Protein AF-A0A953AWK4-F1 (afdb_monomer)

Foldseek 3Di:
DFKFFQWKAWPDKWAKAFPVVLVCCCVDPLNVVQVWDWDADPQKIWIDGPPFPWIWIWHDDPRMTITDDTTGHRGGVCCCVLPPVLCRCQVGQMWTWMWTAMPDQVQAPPGRTDIWTGGGNDTPDPNSPDDPDPVVNVVVVVVDDDDDDDDDDDDDDDDDDPQDPVNVVVVVVVVVVVVVVVVVVVVVVD

Mean predicted aligned error: 14.69 Å

Sequence (190 aa):
MSVRIDSAEIISFRLKVPRLELDRLPLGALGEELGLSVQEEEGELTVSAQDGDSFLRFRPIGAEAVLTEIFISRDLNGDFLLRVLGPLMVRFAGDLVARVIWNVPERNVSGDHAEVKITRGMSDYPGLGHVPVTEAEARAEAGGSPPLRNELRAGGEDLGEVESPEEREVQELLAKARAEFDRYLRLRKK

Solvent-accessible surface area (backbone atoms only — not comparable to full-atom values): 10825 Å² total; per-residue (Å²): 132,85,61,26,26,54,37,48,52,77,75,49,74,45,43,56,45,53,41,69,60,59,75,43,45,41,77,37,75,65,10,60,73,48,42,35,43,76,46,81,54,99,75,30,39,38,40,32,39,68,87,36,77,26,37,39,34,24,40,65,58,88,71,29,25,36,58,75,47,79,44,48,27,55,25,57,74,31,46,56,54,43,68,48,54,33,49,52,28,36,76,49,44,9,35,36,35,32,40,34,26,42,76,44,64,89,65,14,79,68,67,78,21,24,76,43,52,31,55,64,24,45,40,86,42,89,73,44,57,86,78,76,79,49,73,73,58,57,60,64,60,74,77,64,79,84,82,84,78,82,84,80,88,83,85,90,84,91,74,85,82,75,79,49,75,66,56,52,53,51,50,52,52,51,53,52,52,50,54,51,49,55,49,49,56,58,60,73,74,108

Structure (mmCIF, N/CA/C/O backbone):
data_AF-A0A953AWK4-F1
#
_entry.id   AF-A0A953AWK4-F1
#
loop_
_atom_site.group_PDB
_atom_site.id
_atom_site.type_symbol
_atom_site.label_atom_id
_atom_site.label_alt_id
_atom_site.label_comp_id
_atom_site.label_asym_id
_atom_site.label_entity_id
_atom_site.label_seq_id
_atom_site.pdbx_PDB_ins_code
_atom_site.Cartn_x
_atom_site.Cartn_y
_atom_site.Cartn_z
_atom_site.occupancy
_atom_site.B_iso_or_equiv
_atom_site.auth_seq_id
_atom_site.auth_comp_id
_atom_site.auth_asym_id
_atom_site.auth_atom_id
_atom_site.pdbx_PDB_model_num
ATOM 1 N N . MET A 1 1 ? 22.054 7.411 -12.526 1.00 73.50 1 MET A N 1
ATOM 2 C CA . MET A 1 1 ? 20.605 7.581 -12.288 1.00 73.50 1 MET A CA 1
ATOM 3 C C . MET A 1 1 ? 20.224 6.667 -11.139 1.00 73.50 1 MET A C 1
ATOM 5 O O . MET A 1 1 ? 20.719 5.547 -11.123 1.00 73.50 1 MET A O 1
ATOM 9 N N . SER A 1 2 ? 19.437 7.136 -10.170 1.00 88.25 2 SER A N 1
ATOM 10 C CA . SER A 1 2 ? 18.882 6.268 -9.125 1.00 88.25 2 SER A CA 1
ATOM 11 C C . SER A 1 2 ? 17.785 5.377 -9.710 1.00 88.25 2 SER A C 1
ATOM 13 O O . SER A 1 2 ? 17.068 5.798 -10.622 1.00 88.25 2 SER A O 1
ATOM 15 N N . VAL A 1 3 ? 17.679 4.145 -9.213 1.00 93.31 3 VAL A N 1
ATOM 16 C CA . VAL A 1 3 ? 16.607 3.215 -9.587 1.00 93.31 3 VAL A CA 1
ATOM 17 C C . VAL A 1 3 ? 15.331 3.645 -8.873 1.00 93.31 3 VAL A C 1
ATOM 19 O O . VAL A 1 3 ? 15.362 3.9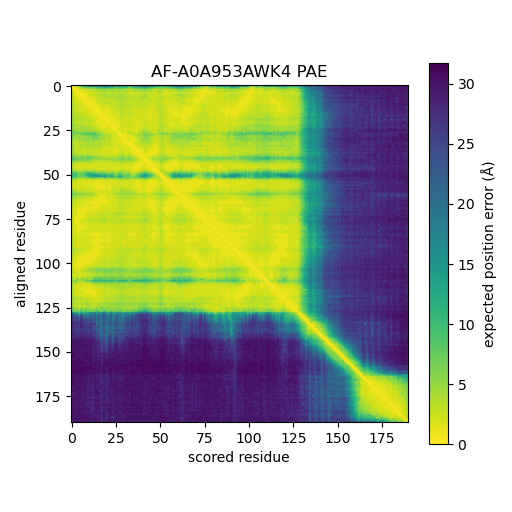32 -7.678 1.00 93.31 3 VAL A O 1
ATOM 22 N N . ARG A 1 4 ? 14.212 3.704 -9.590 1.00 94.69 4 ARG A N 1
ATOM 23 C CA . ARG A 1 4 ? 12.906 4.035 -9.018 1.00 94.69 4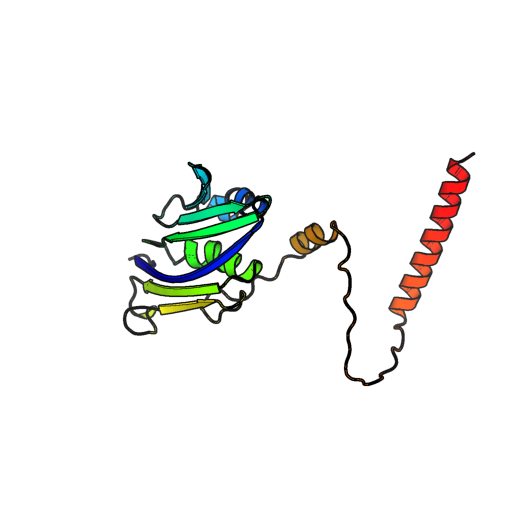 ARG A CA 1
ATOM 24 C C . ARG A 1 4 ? 11.770 3.476 -9.862 1.00 94.69 4 ARG A C 1
ATOM 26 O O . ARG A 1 4 ? 11.938 3.204 -11.052 1.00 94.69 4 ARG A O 1
ATOM 33 N N . ILE A 1 5 ? 10.608 3.380 -9.243 1.00 95.50 5 ILE A N 1
ATOM 34 C CA . ILE A 1 5 ? 9.338 3.245 -9.944 1.00 95.50 5 ILE A CA 1
ATOM 35 C C . ILE A 1 5 ? 8.942 4.649 -10.405 1.00 95.50 5 ILE A C 1
ATOM 37 O O . ILE A 1 5 ? 8.798 5.555 -9.585 1.00 95.50 5 ILE A O 1
ATOM 41 N N . ASP A 1 6 ? 8.794 4.855 -11.712 1.00 95.38 6 ASP A N 1
ATOM 42 C CA . ASP A 1 6 ? 8.289 6.126 -12.233 1.00 95.38 6 ASP A CA 1
ATOM 43 C C . ASP A 1 6 ? 6.790 6.256 -11.944 1.00 95.38 6 ASP A C 1
ATOM 45 O O . ASP A 1 6 ? 6.351 7.305 -11.480 1.00 95.38 6 ASP A O 1
ATOM 49 N N . SER A 1 7 ? 6.021 5.181 -12.149 1.00 96.38 7 SER A N 1
ATOM 50 C CA . SER A 1 7 ? 4.597 5.119 -11.798 1.00 96.38 7 SER A CA 1
ATOM 51 C C . SER A 1 7 ? 4.106 3.679 -11.636 1.00 96.38 7 SER A C 1
ATOM 53 O O . SER A 1 7 ? 4.718 2.747 -12.167 1.00 96.38 7 SER A O 1
ATOM 55 N N . ALA A 1 8 ? 2.992 3.497 -10.926 1.00 97.00 8 ALA A N 1
ATOM 56 C CA . ALA A 1 8 ? 2.241 2.246 -10.924 1.00 97.00 8 ALA A CA 1
ATOM 57 C C . ALA A 1 8 ? 0.799 2.460 -11.409 1.00 97.00 8 ALA A C 1
ATOM 59 O O . ALA A 1 8 ? 0.070 3.295 -10.875 1.00 97.00 8 ALA A O 1
ATOM 60 N N . GLU A 1 9 ? 0.374 1.668 -12.391 1.00 97.69 9 GLU A N 1
ATOM 61 C CA . GLU A 1 9 ? -1.023 1.552 -12.807 1.00 97.69 9 GLU A CA 1
ATOM 62 C C . GLU A 1 9 ? -1.713 0.507 -11.920 1.00 97.69 9 GLU A C 1
ATOM 64 O O . GLU A 1 9 ? -1.392 -0.684 -11.966 1.00 97.69 9 GLU A O 1
ATOM 69 N N . ILE A 1 10 ? -2.664 0.949 -11.098 1.00 97.75 10 ILE A N 1
ATOM 70 C CA . ILE A 1 10 ? -3.390 0.082 -10.168 1.00 97.75 10 ILE A CA 1
ATOM 71 C C . ILE A 1 10 ? -4.620 -0.501 -10.870 1.00 97.75 10 ILE A C 1
ATOM 73 O O . ILE A 1 10 ? -5.554 0.224 -11.203 1.00 97.75 10 ILE A O 1
ATOM 77 N N . ILE A 1 11 ? -4.634 -1.820 -11.075 1.00 98.00 11 ILE A N 1
ATOM 78 C CA . ILE A 1 11 ? -5.719 -2.521 -11.781 1.00 98.00 11 ILE A CA 1
ATOM 79 C C . ILE A 1 11 ? -6.828 -2.921 -10.805 1.00 98.00 11 ILE A C 1
ATOM 81 O O . ILE A 1 11 ? -8.012 -2.739 -11.080 1.00 98.00 11 ILE A O 1
ATOM 85 N N . SER A 1 12 ? -6.456 -3.494 -9.660 1.00 98.00 12 SER A N 1
ATOM 86 C CA . SER A 1 12 ? -7.407 -3.874 -8.615 1.00 98.00 12 SER A CA 1
ATOM 87 C C . SER A 1 12 ? -6.709 -3.994 -7.273 1.00 98.00 12 SER A C 1
ATOM 89 O O . SER A 1 12 ? -5.558 -4.426 -7.220 1.00 98.00 12 SER A O 1
ATOM 91 N N . PHE A 1 13 ? -7.411 -3.672 -6.191 1.00 98.44 13 PHE A N 1
ATOM 92 C CA . PHE A 1 13 ? -6.891 -3.851 -4.844 1.00 98.44 13 PHE A CA 1
ATOM 93 C C . PHE A 1 13 ? -8.010 -4.063 -3.831 1.00 98.44 13 PHE A C 1
ATOM 95 O O . PHE A 1 13 ? -9.152 -3.640 -4.024 1.00 98.44 13 PHE A O 1
ATOM 102 N N . ARG A 1 14 ? -7.660 -4.715 -2.726 1.00 98.31 14 ARG A N 1
ATOM 103 C CA . ARG A 1 14 ? -8.504 -4.850 -1.546 1.00 98.31 14 ARG A CA 1
ATOM 104 C C . ARG A 1 14 ? -7.611 -4.993 -0.331 1.00 98.31 14 ARG A C 1
ATOM 106 O O . ARG A 1 14 ? -6.832 -5.935 -0.248 1.00 98.31 14 ARG A O 1
ATOM 113 N N . LEU A 1 15 ? -7.778 -4.105 0.636 1.00 98.44 15 LEU A N 1
ATOM 114 C CA . LEU A 1 15 ? -7.059 -4.191 1.894 1.00 98.44 15 LEU A CA 1
ATOM 115 C C . LEU A 1 15 ? -7.904 -3.596 3.014 1.00 98.44 15 LEU A C 1
ATOM 117 O O . LEU A 1 15 ? -8.515 -2.538 2.858 1.00 98.44 15 LEU A O 1
ATOM 121 N N . LYS A 1 16 ? -7.917 -4.291 4.146 1.00 98.06 16 LYS A N 1
ATOM 122 C CA . LYS A 1 16 ? -8.512 -3.834 5.393 1.00 98.06 16 LYS A CA 1
ATOM 123 C C . LYS A 1 16 ? -7.481 -4.028 6.489 1.00 98.06 16 LYS A C 1
ATOM 125 O O . LYS A 1 16 ? -6.927 -5.115 6.603 1.00 98.06 16 LYS A O 1
ATOM 130 N N . VAL A 1 17 ? -7.227 -2.983 7.262 1.00 97.12 17 VAL A N 1
ATOM 131 C CA . VAL A 1 17 ? -6.211 -2.991 8.317 1.00 97.12 17 VAL A CA 1
ATOM 132 C C . VAL A 1 17 ? -6.789 -2.439 9.616 1.00 97.12 17 VAL A C 1
ATOM 134 O O . VAL A 1 17 ? -7.678 -1.584 9.571 1.00 97.12 17 VAL A O 1
ATOM 137 N N . PRO A 1 18 ? -6.305 -2.874 10.787 1.00 97.44 18 PRO A N 1
ATOM 138 C CA . PRO A 1 18 ? -6.604 -2.190 12.037 1.00 97.44 18 PRO A CA 1
ATOM 139 C C . PRO A 1 18 ? -6.098 -0.744 11.983 1.00 97.44 18 PRO A C 1
ATOM 141 O O . PRO A 1 18 ? -4.955 -0.503 11.597 1.00 97.44 18 PRO A O 1
ATOM 144 N N . ARG A 1 19 ? -6.916 0.224 12.416 1.00 94.88 19 ARG A N 1
ATOM 145 C CA . ARG A 1 19 ? -6.521 1.645 12.438 1.00 94.88 19 ARG A CA 1
ATOM 146 C C . ARG A 1 19 ? -5.235 1.859 13.244 1.00 94.88 19 ARG A C 1
ATOM 148 O O . ARG A 1 19 ? -4.347 2.579 12.809 1.00 94.88 19 ARG A O 1
ATOM 155 N N . LEU A 1 20 ? -5.116 1.152 14.367 1.00 94.00 20 LEU A N 1
ATOM 156 C CA . LEU A 1 20 ? -3.951 1.211 15.247 1.00 94.00 20 LEU A CA 1
ATOM 157 C C . LEU A 1 20 ? -2.639 0.853 14.532 1.00 94.00 20 LEU A C 1
ATOM 159 O O . LEU A 1 20 ? -1.589 1.369 14.896 1.00 94.00 20 LEU A O 1
ATOM 163 N N . GLU A 1 21 ? -2.683 -0.026 13.530 1.00 93.50 21 GLU A N 1
ATOM 164 C CA . GLU A 1 21 ? -1.489 -0.407 12.772 1.00 93.50 21 GLU A CA 1
ATOM 165 C C . GLU A 1 21 ? -1.050 0.718 11.832 1.00 93.50 21 GLU A C 1
ATOM 167 O O . GLU A 1 21 ? 0.148 0.948 11.705 1.00 93.50 21 GLU A O 1
ATOM 172 N N . LEU A 1 22 ? -1.990 1.483 11.264 1.00 94.38 22 LEU A N 1
ATOM 173 C CA . LEU A 1 22 ? -1.671 2.685 10.486 1.00 94.38 22 LEU A CA 1
ATOM 174 C C . LEU A 1 22 ? -1.049 3.767 11.368 1.00 94.38 22 LEU A C 1
ATOM 176 O O . LEU A 1 22 ? 0.004 4.296 11.027 1.00 94.38 22 LEU A O 1
ATOM 180 N N . ASP A 1 23 ? -1.645 4.031 12.534 1.00 92.94 23 ASP A N 1
ATOM 181 C CA . ASP A 1 23 ? -1.162 5.045 13.482 1.00 92.94 23 ASP A CA 1
ATOM 182 C C . ASP A 1 23 ? 0.270 4.750 13.981 1.00 92.94 23 ASP A C 1
ATOM 184 O O . ASP A 1 23 ? 1.000 5.654 14.387 1.00 92.94 23 ASP A O 1
ATOM 188 N N . ARG A 1 24 ? 0.690 3.478 13.944 1.00 92.69 24 ARG A N 1
ATOM 189 C CA . ARG A 1 24 ? 2.030 3.028 14.344 1.00 92.69 24 ARG A CA 1
ATOM 190 C C . ARG A 1 24 ? 3.078 3.120 13.239 1.00 92.69 24 ARG A C 1
ATOM 192 O O . ARG A 1 24 ? 4.260 3.134 13.575 1.00 92.69 24 ARG A O 1
ATOM 199 N N . LEU A 1 25 ? 2.691 3.189 11.960 1.00 91.31 25 LEU A N 1
ATOM 200 C CA . LEU A 1 25 ? 3.644 3.187 10.840 1.00 91.31 25 LEU A CA 1
ATOM 201 C C . LEU A 1 25 ? 4.715 4.289 10.956 1.00 91.31 25 LEU A C 1
ATOM 203 O O . LEU A 1 25 ? 5.891 3.952 10.810 1.00 91.31 25 LEU A O 1
ATOM 207 N N . PRO A 1 26 ? 4.379 5.556 11.283 1.00 91.25 26 PRO A N 1
ATOM 208 C CA . PRO A 1 26 ? 5.376 6.620 11.445 1.00 91.25 26 PRO A CA 1
ATOM 209 C C . PRO A 1 26 ? 6.332 6.417 12.621 1.00 91.25 26 PRO A C 1
ATOM 211 O O . PRO A 1 26 ? 7.409 6.998 12.642 1.00 91.25 26 PRO A O 1
ATOM 214 N N . LEU A 1 27 ? 5.925 5.634 13.625 1.00 89.44 27 LEU A N 1
ATOM 215 C CA . LEU A 1 27 ? 6.631 5.508 14.903 1.00 89.44 27 LEU A CA 1
ATOM 216 C C . LEU A 1 27 ? 7.689 4.396 14.894 1.00 89.44 27 LEU A C 1
ATOM 218 O O . LEU A 1 27 ? 8.450 4.260 15.850 1.00 89.44 27 LEU A O 1
ATOM 222 N N . GLY A 1 28 ? 7.698 3.551 13.863 1.00 85.06 28 GLY A N 1
ATOM 223 C CA . GLY A 1 28 ? 8.691 2.494 13.704 1.00 85.06 28 GLY A CA 1
ATOM 224 C C . GLY A 1 28 ? 9.972 2.993 13.037 1.00 85.06 28 GLY A C 1
ATOM 225 O O . GLY A 1 28 ? 9.976 4.024 12.373 1.00 85.06 28 GLY A O 1
ATOM 226 N N . ALA A 1 29 ? 11.042 2.196 13.114 1.00 82.75 29 ALA A N 1
ATOM 227 C CA . ALA A 1 29 ? 12.311 2.493 12.437 1.00 82.75 29 ALA A CA 1
ATOM 228 C C . ALA A 1 29 ? 12.138 2.733 10.924 1.00 82.75 29 ALA A C 1
ATOM 230 O O . ALA A 1 29 ? 12.777 3.611 10.356 1.00 82.75 29 ALA A O 1
ATOM 231 N N . LEU A 1 30 ? 11.228 1.989 10.282 1.00 85.81 30 LEU A N 1
ATOM 232 C CA . LEU A 1 30 ? 10.866 2.205 8.880 1.00 85.81 30 LEU A CA 1
ATOM 233 C C . LEU A 1 30 ? 10.174 3.559 8.658 1.00 85.81 30 LEU A C 1
ATOM 235 O O . LEU A 1 30 ? 10.409 4.209 7.643 1.00 85.81 30 LEU A O 1
ATOM 239 N N . GLY A 1 31 ? 9.315 3.959 9.597 1.00 87.62 31 GLY A N 1
ATOM 240 C CA . GLY A 1 31 ? 8.626 5.243 9.572 1.00 87.62 31 GLY A CA 1
ATOM 241 C C . GLY A 1 31 ? 9.601 6.409 9.633 1.00 87.62 31 GLY A C 1
ATOM 242 O O . GLY A 1 31 ? 9.497 7.322 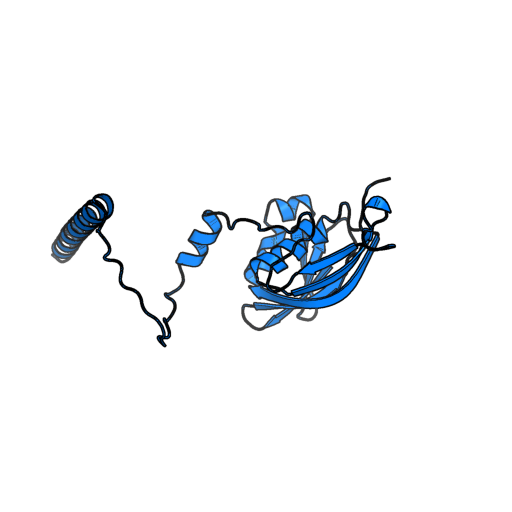8.822 1.00 87.62 31 GLY A O 1
ATOM 243 N N . GLU A 1 32 ? 10.592 6.332 10.521 1.00 88.88 32 GLU A N 1
ATOM 244 C CA . GLU A 1 32 ? 11.666 7.326 10.616 1.00 88.88 32 GLU A CA 1
ATOM 245 C C . GLU A 1 32 ? 12.551 7.343 9.362 1.00 88.88 32 GLU A C 1
ATOM 247 O O . GLU A 1 32 ? 12.876 8.413 8.856 1.00 88.88 32 GLU A O 1
ATOM 252 N N . GLU A 1 33 ? 12.917 6.169 8.837 1.00 89.12 33 GLU A N 1
ATOM 253 C CA . GLU A 1 33 ? 13.789 6.042 7.663 1.00 89.12 33 GLU A CA 1
ATOM 254 C C . GLU A 1 33 ? 13.156 6.613 6.388 1.00 89.12 33 GLU A C 1
ATOM 256 O O . GLU A 1 33 ? 13.833 7.293 5.621 1.00 89.12 33 GLU A O 1
ATOM 261 N N . LEU A 1 34 ? 11.868 6.341 6.155 1.00 89.12 34 LEU A N 1
ATOM 262 C CA . LEU A 1 34 ? 11.147 6.788 4.957 1.00 89.12 34 LEU A CA 1
ATOM 263 C C . LEU A 1 34 ? 10.407 8.122 5.154 1.00 89.12 34 LEU A C 1
ATOM 265 O O . LEU A 1 34 ? 9.718 8.585 4.240 1.00 89.12 34 LEU A O 1
ATOM 269 N N . GLY A 1 35 ? 10.494 8.717 6.348 1.00 91.88 35 GLY A N 1
ATOM 270 C CA . GLY A 1 35 ? 9.730 9.910 6.709 1.00 91.88 35 GLY A CA 1
ATOM 271 C C . GLY A 1 35 ? 8.222 9.700 6.539 1.00 91.88 35 GLY A C 1
ATOM 272 O O . GLY A 1 35 ? 7.545 10.529 5.932 1.00 91.88 35 GLY A O 1
ATOM 273 N N . LEU A 1 36 ? 7.694 8.560 6.998 1.00 94.50 36 LEU A N 1
ATOM 274 C CA . LEU A 1 36 ? 6.270 8.262 6.868 1.00 94.50 36 LEU A CA 1
ATOM 275 C C . LEU A 1 36 ? 5.448 9.208 7.737 1.00 94.50 36 LEU A C 1
ATOM 277 O O . LEU A 1 36 ? 5.740 9.417 8.913 1.00 94.50 36 LEU A O 1
ATOM 281 N N . SER A 1 37 ? 4.366 9.726 7.172 1.00 94.81 37 SER A N 1
ATOM 282 C CA . SER A 1 37 ? 3.3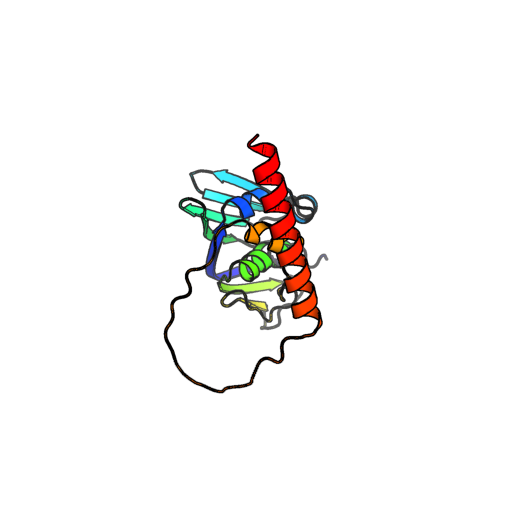83 10.519 7.897 1.00 94.81 37 SER A CA 1
ATOM 283 C C . SER A 1 37 ? 1.993 9.926 7.725 1.00 94.81 37 SER A C 1
ATOM 285 O O . SER A 1 37 ? 1.679 9.348 6.683 1.00 94.81 37 SER A O 1
ATOM 287 N N . VAL A 1 38 ? 1.173 10.057 8.767 1.00 95.81 38 VAL A N 1
ATOM 288 C CA . VAL A 1 38 ? -0.252 9.730 8.724 1.00 95.81 38 VAL A CA 1
ATOM 289 C C . VAL A 1 38 ? -1.027 10.996 9.031 1.00 95.81 38 VAL A C 1
ATOM 291 O O . VAL A 1 38 ? -0.810 11.624 10.067 1.00 95.81 38 VAL A O 1
ATOM 294 N N . GLN A 1 39 ? -1.905 11.378 8.113 1.00 95.38 39 GLN A N 1
ATOM 295 C CA . GLN A 1 39 ? -2.733 12.575 8.213 1.00 95.38 39 GLN A CA 1
ATOM 296 C C . GLN A 1 39 ? -4.204 12.172 8.138 1.00 95.38 39 GLN A C 1
ATOM 298 O O . GLN A 1 39 ? -4.562 11.295 7.356 1.00 95.38 39 GLN A O 1
ATOM 303 N N . GLU A 1 40 ? -5.051 12.793 8.958 1.00 95.19 40 GLU A N 1
ATOM 304 C CA . GLU A 1 40 ? -6.503 12.602 8.918 1.00 95.19 40 GLU A CA 1
ATOM 305 C C . GLU A 1 40 ? -7.148 13.863 8.343 1.00 95.19 40 GLU A C 1
ATOM 307 O O . GLU A 1 40 ? -7.119 14.922 8.972 1.00 95.19 40 GLU A O 1
ATOM 312 N N . GLU A 1 41 ? -7.728 13.752 7.151 1.00 93.94 41 GLU A N 1
ATOM 313 C CA . GLU A 1 41 ? -8.384 14.856 6.450 1.00 93.94 41 GLU A CA 1
ATOM 314 C C . GLU A 1 41 ? -9.733 14.393 5.905 1.00 93.94 41 GLU A C 1
ATOM 316 O O . GLU A 1 41 ? -9.848 13.319 5.320 1.00 93.94 41 GLU A O 1
ATOM 321 N N . GLU A 1 42 ? -10.779 15.192 6.130 1.00 93.00 42 GLU A N 1
ATOM 322 C CA . GLU A 1 42 ? -12.141 14.923 5.633 1.00 93.00 42 GLU A CA 1
ATOM 323 C C . GLU A 1 42 ? -12.697 13.526 5.998 1.00 93.00 42 GLU A C 1
ATOM 325 O O . GLU A 1 42 ? -13.579 12.990 5.328 1.00 93.00 42 GLU A O 1
ATOM 330 N N . GLY A 1 43 ? -12.213 12.938 7.098 1.00 92.19 43 GLY A N 1
ATOM 331 C CA . GLY A 1 43 ? -12.611 11.602 7.546 1.00 92.19 43 GLY A CA 1
ATOM 332 C C . GLY A 1 43 ? -11.924 10.455 6.799 1.00 92.19 43 GLY A C 1
ATOM 333 O O . GLY A 1 43 ? -12.377 9.317 6.905 1.00 92.19 43 GLY A O 1
ATOM 334 N N . GLU A 1 44 ? -10.847 10.724 6.063 1.00 96.56 44 GLU A N 1
ATOM 335 C CA . GLU A 1 44 ? -9.955 9.722 5.485 1.00 96.56 44 GLU A CA 1
ATOM 336 C C . GLU A 1 44 ? -8.552 9.829 6.098 1.00 96.56 44 GLU A C 1
ATOM 338 O O . GLU A 1 44 ? -8.108 10.902 6.502 1.00 96.56 44 GLU A O 1
ATOM 343 N N . LEU A 1 45 ? -7.861 8.693 6.190 1.00 97.12 45 LEU A N 1
ATOM 344 C CA . LEU A 1 45 ? -6.477 8.606 6.644 1.00 97.12 45 LEU A CA 1
ATOM 345 C C . LEU A 1 45 ? -5.563 8.476 5.432 1.00 97.12 45 LEU A C 1
ATOM 347 O O . LEU A 1 45 ? -5.725 7.546 4.643 1.00 97.12 45 LEU A O 1
ATOM 351 N N . THR A 1 46 ? -4.578 9.354 5.319 1.00 97.44 46 THR A N 1
ATOM 352 C CA . THR A 1 46 ? -3.568 9.323 4.262 1.00 97.44 46 THR A CA 1
ATOM 353 C C . THR A 1 46 ? -2.223 8.949 4.862 1.00 97.44 46 THR A C 1
ATOM 355 O O . THR A 1 46 ? -1.730 9.643 5.748 1.00 97.44 46 THR A O 1
ATOM 358 N N . VAL A 1 47 ? -1.630 7.862 4.370 1.00 96.81 47 VAL A N 1
ATOM 359 C CA . VAL A 1 47 ? -0.249 7.465 4.666 1.00 96.81 47 VAL A CA 1
ATOM 360 C C . VAL A 1 47 ? 0.623 7.881 3.489 1.00 96.81 47 VAL A C 1
ATOM 362 O O . VAL A 1 47 ? 0.367 7.441 2.370 1.00 96.81 47 VAL A O 1
ATOM 365 N N . SER A 1 48 ? 1.652 8.687 3.718 1.00 95.81 48 SER A N 1
ATOM 366 C CA . SER A 1 48 ? 2.582 9.134 2.671 1.00 95.81 48 SER A CA 1
ATOM 367 C C . SER A 1 48 ? 4.028 9.099 3.154 1.00 95.81 48 SER A C 1
ATOM 369 O O . SER A 1 48 ? 4.282 9.166 4.356 1.00 95.81 48 SER A O 1
ATOM 371 N N . ALA A 1 49 ? 4.972 8.987 2.219 1.00 90.69 49 ALA A N 1
ATOM 372 C CA . ALA A 1 49 ? 6.398 9.177 2.488 1.00 90.69 49 ALA A CA 1
ATOM 373 C C . ALA A 1 49 ? 6.812 10.633 2.228 1.00 90.69 49 ALA A C 1
ATOM 375 O O . ALA A 1 49 ? 6.224 11.303 1.382 1.00 90.69 49 ALA A O 1
ATOM 376 N N . GLN A 1 50 ? 7.836 11.116 2.931 1.00 82.56 50 GLN A N 1
ATOM 377 C CA . GLN A 1 50 ? 8.291 12.507 2.829 1.00 82.56 50 GLN A CA 1
ATOM 378 C C . GLN A 1 50 ? 8.936 12.833 1.471 1.00 82.56 50 GLN A C 1
ATOM 380 O O . GLN A 1 50 ? 8.742 13.926 0.940 1.00 82.56 50 GLN A O 1
ATOM 385 N N . ASP A 1 51 ? 9.681 11.881 0.907 1.00 73.88 51 ASP A N 1
ATOM 386 C CA . ASP A 1 51 ? 10.536 12.098 -0.268 1.00 73.88 51 ASP A CA 1
ATOM 387 C C . ASP A 1 51 ? 9.920 11.610 -1.592 1.00 73.88 51 ASP A C 1
ATOM 389 O O . ASP A 1 51 ? 10.583 11.608 -2.634 1.00 73.88 51 ASP A O 1
ATOM 393 N N . GLY A 1 52 ? 8.651 11.198 -1.578 1.00 71.38 52 GLY A N 1
ATOM 394 C CA . GLY A 1 52 ? 7.952 10.679 -2.751 1.00 71.38 52 GLY A CA 1
ATOM 395 C C . GLY A 1 52 ? 6.539 11.230 -2.875 1.00 71.38 52 GLY A C 1
ATOM 396 O O . GLY A 1 52 ? 5.941 11.675 -1.903 1.00 71.38 52 GLY A O 1
ATOM 397 N N . ASP A 1 53 ? 5.967 11.140 -4.075 1.00 88.44 53 ASP A N 1
ATOM 398 C CA . ASP A 1 53 ? 4.550 11.480 -4.261 1.00 88.44 53 ASP A CA 1
ATOM 399 C C . ASP A 1 53 ? 3.627 10.321 -3.868 1.00 88.44 53 ASP A C 1
ATOM 401 O O . ASP A 1 53 ? 2.423 10.396 -4.087 1.00 88.44 53 ASP A O 1
ATOM 405 N N . SER A 1 54 ? 4.183 9.214 -3.375 1.00 95.75 54 SER A N 1
ATOM 406 C CA . SER A 1 54 ? 3.429 7.987 -3.142 1.00 95.75 54 SER A CA 1
ATOM 407 C C . SER A 1 54 ? 2.601 8.088 -1.864 1.00 95.75 54 SER A C 1
ATOM 409 O O . SER A 1 54 ? 3.099 8.511 -0.818 1.00 95.75 54 SER A O 1
ATOM 411 N N . PHE A 1 55 ? 1.338 7.677 -1.946 1.00 97.06 55 PHE A N 1
ATOM 412 C CA . PHE A 1 55 ? 0.423 7.687 -0.815 1.00 97.06 55 PHE A CA 1
ATOM 413 C C . PHE A 1 55 ? -0.587 6.537 -0.869 1.00 97.06 55 PHE A C 1
ATOM 415 O O . PHE A 1 55 ? -0.895 5.977 -1.924 1.00 97.06 55 PHE A O 1
ATOM 422 N N . LEU A 1 56 ? -1.131 6.213 0.301 1.00 98.19 56 LEU A N 1
ATOM 423 C CA . LEU A 1 56 ? -2.246 5.295 0.501 1.00 98.19 56 LEU A CA 1
ATOM 424 C C . LEU A 1 56 ? -3.358 6.044 1.232 1.00 98.19 56 LEU A C 1
ATOM 426 O O . LEU A 1 56 ? -3.099 6.611 2.293 1.00 98.19 56 LEU A O 1
ATOM 430 N N . ARG A 1 57 ? -4.589 6.020 0.713 1.00 98.19 57 ARG A N 1
ATOM 431 C CA . ARG A 1 57 ? -5.755 6.551 1.438 1.00 98.19 57 ARG A CA 1
ATOM 432 C C . ARG A 1 57 ? -6.611 5.432 1.968 1.00 98.19 57 ARG A C 1
ATOM 434 O O . ARG A 1 57 ? -6.879 4.450 1.276 1.00 98.19 57 ARG A O 1
ATOM 441 N N . PHE A 1 58 ? -7.085 5.622 3.185 1.00 98.50 58 PHE A N 1
ATOM 442 C CA . PHE A 1 58 ? -7.962 4.698 3.862 1.00 98.50 58 PHE A CA 1
ATOM 443 C C . PHE A 1 58 ? -9.197 5.415 4.380 1.00 98.50 58 PHE A C 1
ATOM 445 O O . PHE A 1 58 ? -9.126 6.517 4.916 1.00 98.50 58 PHE A O 1
ATOM 452 N N . ARG A 1 59 ? -10.332 4.727 4.315 1.00 98.19 59 ARG A N 1
ATOM 453 C CA . ARG A 1 59 ? -11.557 5.126 4.997 1.00 98.19 59 ARG A CA 1
ATOM 454 C C . ARG A 1 59 ? -11.675 4.389 6.332 1.00 98.19 59 ARG A C 1
ATOM 456 O O . ARG A 1 59 ? -11.815 3.162 6.316 1.00 98.19 59 ARG A O 1
ATOM 463 N N . PRO A 1 60 ? -11.660 5.090 7.475 1.00 97.12 60 PRO A N 1
ATOM 464 C CA . PRO A 1 60 ? -11.938 4.495 8.775 1.00 97.12 60 PRO A CA 1
ATOM 465 C C . PRO A 1 60 ? -13.372 3.961 8.852 1.00 97.12 60 PRO A C 1
ATOM 467 O O . PRO A 1 60 ? -14.330 4.633 8.471 1.00 97.12 60 PRO A O 1
ATOM 470 N N . ILE A 1 61 ? -13.528 2.749 9.378 1.00 96.06 61 ILE A N 1
ATOM 471 C CA . ILE A 1 61 ? -14.805 2.096 9.673 1.00 96.06 61 ILE A CA 1
ATOM 472 C C . ILE A 1 61 ? -14.668 1.417 11.042 1.00 96.06 61 ILE A C 1
ATOM 474 O O . ILE A 1 61 ? -14.199 0.284 11.162 1.00 96.06 61 ILE A O 1
ATOM 478 N N . GLY A 1 62 ? -15.072 2.124 12.099 1.00 94.12 62 GLY A N 1
ATOM 479 C CA . GLY A 1 62 ? -14.908 1.648 13.474 1.00 94.12 62 GLY A CA 1
ATOM 480 C C . GLY A 1 62 ? -13.432 1.550 13.871 1.00 94.12 62 GLY A C 1
ATOM 481 O O . GLY A 1 62 ? -12.710 2.540 13.814 1.00 94.12 62 GLY A O 1
ATOM 482 N N . ALA A 1 63 ? -12.993 0.359 14.287 1.00 94.62 63 ALA A N 1
ATOM 483 C CA . ALA A 1 63 ? -11.604 0.091 14.681 1.00 94.62 63 ALA A CA 1
ATOM 484 C C . ALA A 1 63 ? -10.677 -0.245 13.495 1.00 94.62 63 ALA A C 1
ATOM 486 O O . ALA A 1 63 ? -9.476 -0.449 13.677 1.00 94.62 63 ALA A O 1
ATOM 487 N N . GLU A 1 64 ? -11.225 -0.323 12.285 1.00 97.31 64 GLU A N 1
ATOM 488 C CA . GLU A 1 64 ? -10.502 -0.713 11.079 1.00 97.31 64 GLU A CA 1
ATOM 489 C C . GLU A 1 64 ? -10.509 0.413 10.049 1.00 97.31 64 GLU A C 1
ATOM 491 O O . GLU A 1 64 ? -11.262 1.379 10.157 1.00 97.31 64 GLU A O 1
ATOM 496 N N . ALA A 1 65 ? -9.663 0.283 9.038 1.00 97.88 65 ALA A N 1
ATOM 497 C CA . ALA A 1 65 ? -9.539 1.204 7.930 1.00 97.88 65 ALA A CA 1
ATOM 498 C C . ALA A 1 65 ? -9.476 0.402 6.623 1.00 97.88 65 ALA A C 1
ATOM 500 O O . ALA A 1 65 ? -8.741 -0.582 6.511 1.00 97.88 65 ALA A O 1
ATOM 501 N N . VAL A 1 66 ? -10.292 0.789 5.645 1.00 98.31 66 VAL A N 1
ATOM 502 C CA . VAL A 1 66 ? -10.358 0.141 4.328 1.00 98.31 66 VAL A CA 1
ATOM 503 C C . VAL A 1 66 ? -9.583 0.988 3.336 1.00 98.31 66 VAL A C 1
ATOM 505 O O . VAL A 1 66 ? -9.861 2.178 3.222 1.00 98.31 66 VAL A O 1
ATOM 508 N N . LEU A 1 67 ? -8.637 0.387 2.619 1.00 98.50 67 LEU A N 1
ATOM 509 C CA . LEU A 1 67 ? -7.870 1.070 1.579 1.00 98.50 67 LEU A CA 1
ATOM 510 C C . LEU A 1 67 ? -8.806 1.484 0.437 1.00 98.50 67 LEU A C 1
ATOM 512 O O . LEU A 1 67 ? -9.525 0.645 -0.109 1.00 98.50 67 LEU A O 1
ATOM 516 N N . THR A 1 68 ? -8.801 2.767 0.090 1.00 98.12 68 THR A N 1
ATOM 517 C CA . THR A 1 68 ? -9.663 3.370 -0.937 1.00 98.12 68 THR A CA 1
ATOM 518 C C . THR A 1 68 ? -8.884 3.908 -2.127 1.00 98.12 68 THR A C 1
ATOM 520 O O . THR A 1 68 ? -9.451 3.984 -3.213 1.00 98.12 68 THR A O 1
ATOM 523 N N . GLU A 1 69 ? -7.607 4.245 -1.953 1.00 98.12 69 GLU A N 1
ATOM 524 C CA . GLU A 1 69 ? -6.761 4.761 -3.028 1.00 98.12 69 GLU A CA 1
ATOM 525 C C . GLU A 1 69 ? -5.302 4.352 -2.820 1.00 98.12 69 GLU A C 1
ATOM 527 O O . GLU A 1 69 ? -4.798 4.343 -1.694 1.00 98.12 69 GLU A O 1
ATOM 532 N N . ILE A 1 70 ? -4.628 4.027 -3.923 1.00 98.19 70 ILE A N 1
ATOM 533 C CA . ILE A 1 70 ? -3.191 3.771 -3.981 1.00 98.19 70 ILE A CA 1
ATOM 534 C C . ILE A 1 70 ? -2.634 4.660 -5.082 1.00 98.19 70 ILE A C 1
ATOM 536 O O . ILE A 1 70 ? -3.070 4.564 -6.230 1.00 98.19 70 ILE A O 1
ATOM 540 N 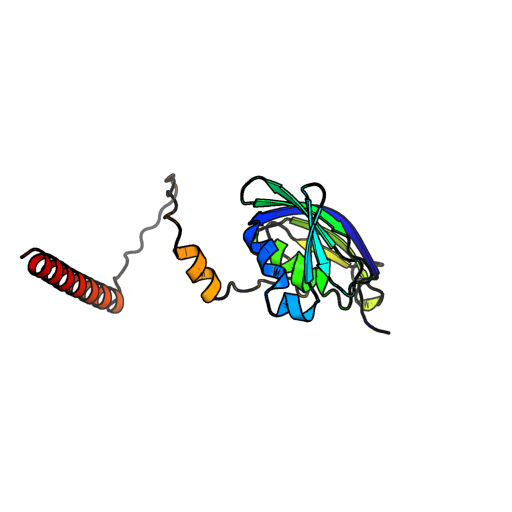N . PHE A 1 71 ? -1.636 5.464 -4.750 1.00 97.75 71 PHE A N 1
ATOM 541 C CA . PHE A 1 71 ? -0.878 6.218 -5.731 1.00 97.75 71 PHE A CA 1
ATOM 542 C C . PHE A 1 71 ? 0.607 5.982 -5.486 1.00 97.75 71 PHE A C 1
ATOM 544 O O . PHE A 1 71 ? 1.103 6.184 -4.381 1.00 97.75 71 PHE A O 1
ATOM 551 N N . ILE A 1 72 ? 1.313 5.507 -6.511 1.00 96.62 72 ILE A N 1
ATOM 552 C CA . ILE A 1 72 ? 2.752 5.243 -6.451 1.00 96.62 72 ILE A CA 1
ATOM 553 C C . ILE A 1 72 ? 3.396 5.951 -7.632 1.00 96.62 72 ILE A C 1
ATOM 555 O O . ILE A 1 72 ? 3.105 5.649 -8.791 1.00 96.62 72 ILE A O 1
ATOM 559 N N . SER A 1 73 ? 4.266 6.902 -7.321 1.00 95.56 73 SER A N 1
ATOM 560 C CA . SER A 1 73 ? 4.962 7.741 -8.290 1.00 95.56 73 SER A CA 1
ATOM 561 C C . SER A 1 73 ? 6.307 8.157 -7.721 1.00 95.56 73 SER A C 1
ATOM 563 O O . SER A 1 73 ? 6.415 8.489 -6.535 1.00 95.56 73 SER A O 1
ATOM 565 N N . ARG A 1 74 ? 7.329 8.137 -8.584 1.00 94.00 74 ARG A N 1
ATOM 566 C CA . ARG A 1 74 ? 8.719 8.486 -8.246 1.00 94.00 74 ARG A CA 1
ATOM 567 C C . ARG A 1 74 ? 9.240 7.760 -6.992 1.00 94.00 74 ARG A C 1
ATOM 569 O O . ARG A 1 74 ? 10.048 8.313 -6.252 1.00 94.00 74 ARG A O 1
ATOM 576 N N . ASP A 1 75 ? 8.804 6.520 -6.777 1.00 94.56 75 ASP A N 1
ATOM 577 C CA . ASP A 1 75 ? 9.127 5.721 -5.592 1.00 94.56 75 ASP A CA 1
ATOM 578 C C . ASP A 1 75 ? 10.552 5.156 -5.699 1.00 94.56 75 ASP A C 1
ATOM 580 O O . ASP A 1 75 ? 10.840 4.251 -6.495 1.00 94.56 75 ASP A O 1
ATOM 584 N N . LEU A 1 76 ? 11.472 5.757 -4.940 1.00 93.44 76 LEU A N 1
ATOM 585 C CA . LEU A 1 76 ? 12.894 5.423 -4.947 1.00 93.44 76 LEU A CA 1
ATOM 586 C C . LEU A 1 76 ? 13.091 3.970 -4.530 1.00 93.44 76 LEU A C 1
ATOM 588 O O . LEU A 1 76 ? 12.553 3.530 -3.528 1.00 93.44 76 LEU A O 1
ATOM 592 N N . ASN A 1 77 ? 13.829 3.209 -5.340 1.00 91.69 77 ASN A N 1
ATOM 593 C CA . ASN A 1 77 ? 14.049 1.767 -5.174 1.00 91.69 77 ASN A CA 1
ATOM 594 C C . ASN A 1 77 ? 12.777 0.902 -5.042 1.00 91.69 77 ASN A C 1
ATOM 596 O O . ASN A 1 77 ? 12.897 -0.310 -4.857 1.00 91.69 77 ASN A O 1
ATOM 600 N N . GLY A 1 78 ? 11.584 1.483 -5.199 1.00 93.00 78 GLY A N 1
ATOM 601 C CA . GLY A 1 78 ? 10.322 0.851 -4.839 1.00 93.00 78 GLY A CA 1
ATOM 602 C C . GLY A 1 78 ? 10.101 0.742 -3.329 1.00 93.00 78 GLY A C 1
ATOM 603 O O . GLY A 1 78 ? 9.425 -0.190 -2.907 1.00 93.00 78 GLY A O 1
ATOM 604 N N . ASP A 1 79 ? 10.708 1.600 -2.508 1.00 93.69 79 ASP A N 1
ATOM 605 C CA . ASP A 1 79 ? 10.657 1.512 -1.047 1.00 93.69 79 ASP A CA 1
ATOM 606 C C . ASP A 1 79 ? 9.221 1.613 -0.511 1.00 93.69 79 ASP A C 1
ATOM 608 O O . ASP A 1 79 ? 8.823 0.809 0.335 1.00 93.69 79 ASP A O 1
ATOM 612 N N . PHE A 1 80 ? 8.400 2.525 -1.032 1.00 95.31 80 PHE A N 1
ATOM 613 C CA . PHE A 1 80 ? 7.006 2.648 -0.608 1.00 95.31 80 PHE A CA 1
ATOM 614 C C . PHE A 1 80 ? 6.190 1.407 -0.992 1.00 95.31 80 PHE A C 1
ATOM 616 O O . PHE A 1 80 ? 5.466 0.846 -0.163 1.00 95.31 80 PHE A O 1
ATOM 623 N N . LEU A 1 81 ? 6.347 0.912 -2.223 1.00 95.62 81 LEU A N 1
ATOM 624 C CA . LEU A 1 81 ? 5.698 -0.323 -2.663 1.00 95.62 81 LEU A CA 1
ATOM 625 C C . LEU A 1 81 ? 6.154 -1.537 -1.840 1.00 95.62 81 LEU A C 1
ATOM 627 O O . LEU A 1 81 ? 5.323 -2.304 -1.357 1.00 95.62 81 LEU A O 1
ATOM 631 N N . LEU A 1 82 ? 7.464 -1.738 -1.711 1.00 94.69 82 LEU A N 1
ATOM 632 C CA . LEU A 1 82 ? 8.062 -2.969 -1.194 1.00 94.69 82 LEU A CA 1
ATOM 633 C C . LEU A 1 82 ? 8.104 -3.028 0.328 1.00 94.69 82 LEU A C 1
ATOM 635 O O . LEU A 1 82 ? 8.099 -4.119 0.891 1.00 94.69 82 LEU A O 1
ATOM 639 N N . ARG A 1 83 ? 8.158 -1.876 0.998 1.00 93.50 83 ARG A N 1
ATOM 640 C CA . ARG A 1 83 ? 8.362 -1.803 2.450 1.00 93.50 83 ARG A CA 1
ATOM 641 C C . ARG A 1 83 ? 7.145 -1.270 3.193 1.00 93.50 83 ARG A C 1
ATOM 643 O O . ARG A 1 83 ? 7.023 -1.547 4.379 1.00 93.50 83 ARG A O 1
ATOM 650 N N . VAL A 1 84 ? 6.225 -0.574 2.518 1.00 95.00 84 VAL A N 1
ATOM 651 C CA . VAL A 1 84 ? 4.985 -0.072 3.137 1.00 95.00 84 VAL A CA 1
ATOM 652 C C . VAL A 1 84 ? 3.770 -0.837 2.619 1.00 95.00 84 VAL A C 1
ATOM 654 O O . VAL A 1 84 ? 3.177 -1.620 3.360 1.00 95.00 84 VAL A O 1
ATOM 657 N N . LEU A 1 85 ? 3.407 -0.667 1.344 1.00 96.50 85 LEU A N 1
ATOM 658 C CA . LEU A 1 85 ? 2.192 -1.273 0.787 1.00 96.50 85 LEU A CA 1
ATOM 659 C C . LEU A 1 85 ? 2.256 -2.805 0.801 1.00 96.50 85 LEU A C 1
ATOM 661 O O . LEU A 1 85 ? 1.315 -3.468 1.231 1.00 96.50 85 LEU A O 1
ATOM 665 N N . GLY A 1 86 ? 3.371 -3.362 0.341 1.00 95.56 86 GLY A N 1
ATOM 666 C CA . GLY A 1 86 ? 3.611 -4.794 0.260 1.00 95.56 86 GLY A CA 1
ATOM 667 C C . GLY A 1 86 ? 3.421 -5.516 1.593 1.00 95.56 86 GLY A C 1
ATOM 668 O O . GLY A 1 86 ? 2.561 -6.391 1.678 1.00 95.56 86 GLY A O 1
ATOM 669 N N . PRO A 1 87 ? 4.146 -5.134 2.658 1.00 94.38 87 PRO A N 1
ATOM 670 C CA . PRO A 1 87 ? 3.991 -5.741 3.975 1.00 94.38 87 PRO A CA 1
ATOM 671 C C . PRO A 1 87 ? 2.584 -5.598 4.556 1.00 94.38 87 PRO A C 1
ATOM 673 O O . PRO A 1 87 ? 2.092 -6.554 5.150 1.00 94.38 87 PRO A O 1
ATOM 676 N N . LEU A 1 88 ? 1.893 -4.470 4.337 1.00 95.69 88 LEU A N 1
ATOM 677 C CA . LEU A 1 88 ? 0.486 -4.336 4.733 1.00 95.69 88 LEU A CA 1
ATOM 678 C C . LEU A 1 88 ? -0.405 -5.343 3.988 1.00 95.69 88 LEU A C 1
ATOM 680 O O . LEU A 1 88 ? -1.234 -6.014 4.604 1.00 95.69 88 LEU A O 1
ATOM 684 N N . MET A 1 89 ? -0.211 -5.494 2.677 1.00 96.62 89 MET A N 1
ATOM 685 C CA . MET A 1 89 ? -0.945 -6.467 1.865 1.00 96.62 89 MET A CA 1
ATOM 686 C C . MET A 1 89 ? -0.669 -7.906 2.310 1.00 96.62 89 MET A C 1
ATOM 688 O O . MET A 1 89 ? -1.604 -8.694 2.435 1.00 96.62 89 MET A O 1
ATOM 692 N N . VAL A 1 90 ? 0.587 -8.249 2.595 1.00 93.44 90 VAL A N 1
ATOM 693 C CA . VAL A 1 90 ? 0.983 -9.587 3.056 1.00 93.44 90 VAL A CA 1
ATOM 694 C C . VAL A 1 90 ? 0.408 -9.879 4.442 1.00 93.44 90 VAL A C 1
ATOM 696 O O . VAL A 1 90 ? -0.267 -10.891 4.631 1.00 93.44 90 VAL A O 1
ATOM 699 N N . ARG A 1 91 ? 0.615 -8.974 5.405 1.00 93.06 91 ARG A N 1
ATOM 700 C CA . ARG A 1 91 ? 0.227 -9.165 6.810 1.00 93.06 91 ARG A CA 1
ATOM 701 C C . ARG A 1 91 ? -1.285 -9.262 6.999 1.00 93.06 91 ARG A C 1
ATOM 703 O O . ARG A 1 91 ? -1.744 -10.080 7.788 1.00 93.06 91 ARG A O 1
ATOM 710 N N . PHE A 1 92 ? -2.058 -8.460 6.269 1.00 95.62 92 PHE A N 1
ATOM 711 C CA . PHE A 1 92 ? -3.517 -8.399 6.417 1.00 95.62 92 PHE A CA 1
ATOM 712 C C . PHE A 1 92 ? -4.272 -9.107 5.285 1.00 95.62 92 PHE A C 1
ATOM 714 O O . PHE A 1 92 ? -5.444 -8.816 5.040 1.00 95.62 92 PHE A O 1
ATOM 721 N N . ALA A 1 93 ? -3.611 -10.050 4.604 1.00 94.75 93 ALA A N 1
ATOM 722 C CA . ALA A 1 93 ? -4.195 -10.887 3.556 1.00 94.75 93 ALA A CA 1
ATOM 723 C C . ALA A 1 93 ? -4.934 -10.089 2.459 1.00 94.75 93 ALA A C 1
ATOM 725 O O . ALA A 1 93 ? -6.013 -10.476 2.000 1.00 94.75 93 ALA A O 1
ATOM 726 N N . GLY A 1 94 ? -4.346 -8.966 2.048 1.00 96.56 94 GLY A N 1
ATOM 727 C CA . GLY A 1 94 ? -4.846 -8.109 0.982 1.00 96.56 94 GLY A CA 1
ATOM 728 C C . GLY A 1 94 ? -4.668 -8.707 -0.412 1.00 96.56 94 GLY A C 1
ATOM 729 O O . GLY A 1 94 ? -3.944 -9.683 -0.622 1.00 96.56 94 GLY A O 1
ATOM 730 N N . ASP A 1 95 ? -5.336 -8.091 -1.379 1.00 97.88 95 ASP A N 1
ATOM 731 C CA . ASP A 1 95 ? -5.188 -8.388 -2.799 1.00 97.88 95 ASP A CA 1
ATOM 732 C C . ASP A 1 95 ? -4.706 -7.138 -3.531 1.00 97.88 95 ASP A C 1
ATOM 734 O O . ASP A 1 95 ? -5.171 -6.030 -3.255 1.00 97.88 95 ASP A O 1
ATOM 738 N N . LEU A 1 96 ? -3.801 -7.324 -4.488 1.00 98.44 96 LEU A N 1
ATOM 739 C CA . LEU A 1 96 ? -3.280 -6.264 -5.341 1.00 98.44 96 LEU A CA 1
ATOM 740 C C . LEU A 1 96 ? -2.956 -6.832 -6.720 1.00 98.44 96 LEU A C 1
ATOM 742 O O . LEU A 1 96 ? -2.315 -7.874 -6.838 1.00 98.44 96 LEU A O 1
ATOM 746 N N . VAL A 1 97 ? -3.366 -6.115 -7.758 1.00 98.00 97 VAL A N 1
ATOM 747 C CA . VAL A 1 97 ? -2.882 -6.289 -9.125 1.00 98.00 97 VAL A CA 1
ATOM 748 C C . VAL A 1 97 ? -2.493 -4.909 -9.628 1.00 98.00 97 VAL A C 1
ATOM 750 O O . VAL A 1 97 ? -3.337 -4.009 -9.681 1.00 98.00 97 VAL A O 1
ATOM 753 N N . ALA A 1 98 ? -1.222 -4.735 -9.967 1.00 98.00 98 ALA A N 1
ATOM 754 C CA . ALA A 1 98 ? -0.688 -3.475 -10.463 1.00 98.00 98 ALA A CA 1
ATOM 755 C C . ALA A 1 98 ? 0.376 -3.712 -11.537 1.00 98.00 98 ALA A C 1
ATOM 757 O O . ALA A 1 98 ? 1.103 -4.705 -11.498 1.00 98.00 98 ALA A O 1
ATOM 758 N N . ARG A 1 99 ? 0.496 -2.769 -12.471 1.00 98.00 99 ARG A N 1
ATOM 759 C CA . ARG A 1 99 ? 1.623 -2.690 -13.403 1.00 98.00 99 ARG A CA 1
ATOM 760 C C . ARG A 1 99 ? 2.560 -1.596 -12.941 1.00 98.00 99 ARG A C 1
ATOM 762 O O . ARG A 1 99 ? 2.170 -0.438 -12.843 1.00 98.00 99 ARG A O 1
ATOM 769 N N . VAL A 1 100 ? 3.792 -1.967 -12.651 1.00 97.19 100 VAL A N 1
ATOM 770 C CA . VAL A 1 100 ? 4.818 -1.078 -12.118 1.00 97.19 100 VAL A CA 1
ATOM 771 C C . VAL A 1 100 ? 5.808 -0.752 -13.220 1.00 97.19 100 VAL A C 1
ATOM 773 O O . VAL A 1 100 ? 6.418 -1.653 -13.789 1.00 97.19 100 VAL A O 1
ATOM 776 N N . ILE A 1 101 ? 5.983 0.531 -13.514 1.00 97.19 101 ILE A N 1
ATOM 777 C CA . ILE A 1 101 ? 6.908 1.001 -14.542 1.00 97.19 101 ILE A CA 1
ATOM 778 C C . ILE A 1 101 ? 8.168 1.498 -13.845 1.00 97.19 101 ILE A C 1
ATOM 780 O O . ILE A 1 101 ? 8.166 2.542 -13.189 1.00 97.19 101 ILE A O 1
ATOM 784 N N . TRP A 1 102 ? 9.257 0.748 -13.982 1.00 96.62 102 TRP A N 1
ATOM 785 C CA . TRP A 1 102 ? 10.569 1.162 -13.502 1.00 96.62 102 TRP A CA 1
ATOM 786 C C . TRP A 1 102 ? 11.253 2.068 -14.521 1.00 96.62 102 TRP A C 1
ATOM 788 O O . TRP A 1 102 ? 11.165 1.839 -15.728 1.00 96.62 102 TRP A O 1
ATOM 798 N N . ASN A 1 103 ? 12.034 3.031 -14.030 1.00 95.69 103 ASN A N 1
ATOM 799 C CA . ASN A 1 103 ? 12.892 3.859 -14.883 1.00 95.69 103 ASN A CA 1
ATOM 800 C C . ASN A 1 103 ? 14.091 3.087 -15.477 1.00 95.69 103 ASN A C 1
ATOM 802 O O . ASN A 1 103 ? 14.840 3.628 -16.290 1.00 95.69 103 ASN A O 1
ATOM 806 N N . VAL A 1 104 ? 14.295 1.841 -15.037 1.00 94.31 104 VAL A N 1
ATOM 807 C CA . VAL A 1 104 ? 15.332 0.912 -15.494 1.00 94.31 104 VAL A CA 1
ATOM 808 C C . VAL A 1 104 ? 14.650 -0.238 -16.247 1.00 94.31 104 VAL A C 1
ATOM 810 O O . VAL A 1 104 ? 13.965 -1.040 -15.602 1.00 94.31 104 VAL A O 1
ATOM 813 N N . PRO A 1 105 ? 14.821 -0.344 -17.581 1.00 91.50 105 PRO A N 1
ATOM 814 C CA . PRO A 1 105 ? 14.119 -1.328 -18.409 1.00 91.50 105 PRO A CA 1
ATOM 815 C C . PRO A 1 105 ? 14.306 -2.783 -17.972 1.00 91.50 105 PRO A C 1
ATOM 817 O O . PRO A 1 105 ? 13.387 -3.582 -18.091 1.00 91.50 105 PRO A O 1
ATOM 820 N N . GLU A 1 106 ? 15.461 -3.140 -17.413 1.00 91.81 106 GLU A N 1
ATOM 821 C CA . GLU A 1 106 ? 15.775 -4.503 -16.974 1.00 91.81 106 GLU A CA 1
ATOM 822 C C . GLU A 1 106 ? 14.871 -4.998 -15.833 1.00 91.81 106 GLU A C 1
ATOM 824 O O . GLU A 1 106 ? 14.770 -6.202 -15.604 1.00 91.81 106 GLU A O 1
ATOM 829 N N . ARG A 1 107 ? 14.205 -4.086 -15.110 1.00 92.12 107 ARG A N 1
ATOM 830 C CA . ARG A 1 107 ? 13.223 -4.431 -14.070 1.00 92.12 107 ARG A CA 1
ATOM 831 C C . ARG A 1 107 ? 11.805 -4.618 -14.617 1.00 92.12 107 ARG A C 1
ATOM 833 O O . ARG A 1 107 ? 10.957 -5.163 -13.915 1.00 92.12 107 ARG A O 1
ATOM 840 N N . ASN A 1 108 ? 11.553 -4.222 -15.863 1.00 93.50 108 ASN A N 1
ATOM 841 C CA . ASN A 1 108 ? 10.257 -4.333 -16.527 1.00 93.50 108 ASN 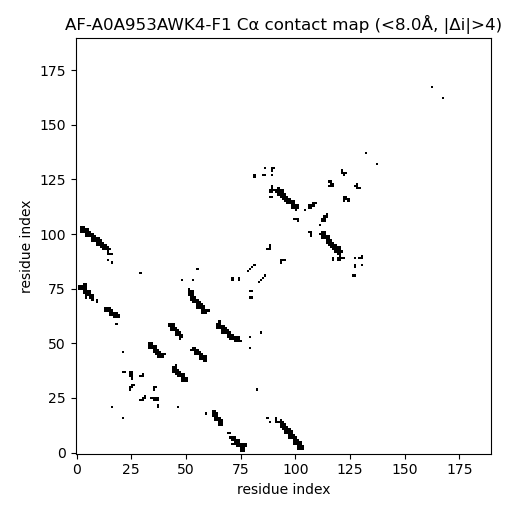A CA 1
ATOM 842 C C . ASN A 1 108 ? 10.128 -5.698 -17.223 1.00 93.50 108 ASN A C 1
ATOM 844 O O . ASN A 1 108 ? 10.250 -5.835 -18.438 1.00 93.50 108 ASN A O 1
ATOM 848 N N . VAL A 1 109 ? 9.908 -6.747 -16.431 1.00 91.25 109 VAL A N 1
ATOM 849 C CA . VAL A 1 109 ? 9.921 -8.146 -16.906 1.00 91.25 109 VAL A CA 1
ATOM 850 C C . VAL A 1 109 ? 8.771 -8.513 -17.858 1.00 91.25 109 VAL A C 1
ATOM 852 O O . VAL A 1 109 ? 8.818 -9.559 -18.497 1.00 91.25 109 VAL A O 1
ATOM 855 N N . SER A 1 110 ? 7.738 -7.675 -17.960 1.00 91.25 110 SER A N 1
ATOM 856 C CA . SER A 1 110 ? 6.549 -7.864 -18.806 1.00 91.25 110 SER A CA 1
ATOM 857 C C . SER A 1 110 ? 6.486 -6.836 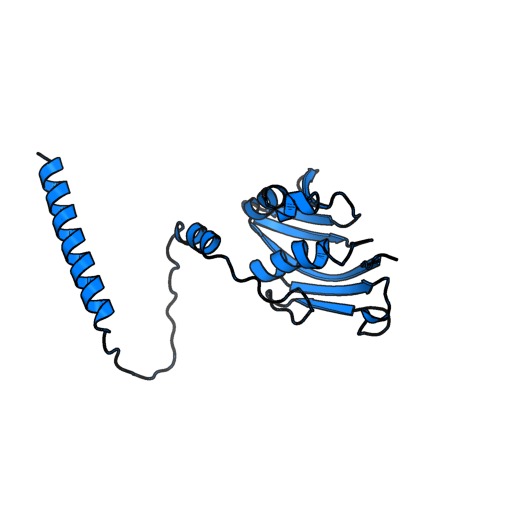-19.943 1.00 91.25 110 SER A C 1
ATOM 859 O O . SER A 1 110 ? 5.419 -6.340 -20.295 1.00 91.25 110 SER A O 1
ATOM 861 N N . GLY A 1 111 ? 7.642 -6.514 -20.530 1.00 91.25 111 GLY A N 1
ATOM 862 C CA . GLY A 1 111 ? 7.764 -5.545 -21.618 1.00 91.25 111 GLY A CA 1
ATOM 863 C C . GLY A 1 111 ? 8.169 -4.172 -21.096 1.00 91.25 111 GLY A C 1
ATOM 864 O O . GLY A 1 111 ? 9.342 -3.931 -20.838 1.00 91.25 111 GLY A O 1
ATOM 865 N N . ASP A 1 112 ? 7.210 -3.261 -20.969 1.00 93.62 112 ASP A N 1
ATOM 866 C CA . ASP A 1 112 ? 7.419 -1.892 -20.476 1.00 93.62 112 ASP A CA 1
ATOM 867 C C . ASP A 1 112 ? 7.102 -1.720 -18.981 1.00 93.62 112 ASP A C 1
ATOM 869 O O . ASP A 1 112 ? 7.325 -0.650 -18.417 1.00 93.62 112 ASP A O 1
ATOM 873 N N . HIS A 1 113 ? 6.638 -2.782 -18.323 1.00 96.00 113 HIS A N 1
ATOM 874 C CA . HIS A 1 113 ? 6.319 -2.809 -16.901 1.00 96.00 113 HIS A CA 1
ATOM 875 C C . HIS A 1 113 ? 6.699 -4.147 -16.253 1.00 96.00 113 HIS A C 1
ATOM 877 O O . HIS A 1 113 ? 7.037 -5.130 -16.916 1.00 96.00 113 HIS A O 1
ATOM 883 N N . ALA A 1 114 ? 6.621 -4.189 -14.930 1.00 95.75 114 ALA A N 1
ATOM 884 C CA . ALA A 1 114 ? 6.613 -5.386 -14.104 1.00 95.75 114 ALA A CA 1
ATOM 885 C C . ALA A 1 114 ? 5.205 -5.569 -13.514 1.00 95.75 114 ALA A C 1
ATOM 887 O O . ALA A 1 114 ? 4.624 -4.617 -12.992 1.00 95.75 114 ALA A O 1
ATOM 888 N N . GLU A 1 115 ? 4.640 -6.772 -13.588 1.00 96.69 115 GLU A N 1
ATOM 889 C CA . GLU A 1 115 ? 3.367 -7.071 -12.924 1.00 96.69 115 GLU A CA 1
ATOM 890 C C . GLU A 1 115 ? 3.613 -7.394 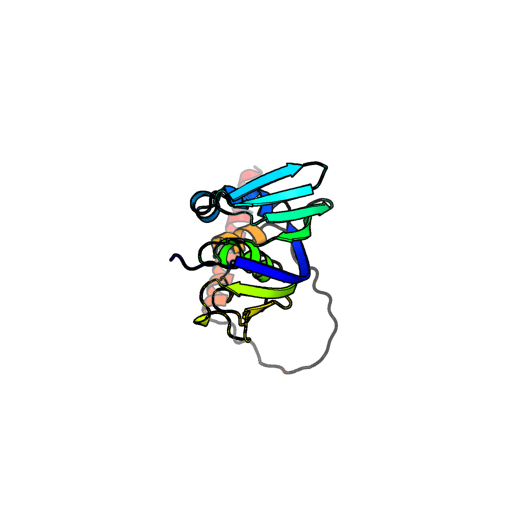-11.444 1.00 96.69 115 GLU A C 1
ATOM 892 O O . GLU A 1 115 ? 4.410 -8.272 -11.115 1.00 96.69 115 GLU A O 1
ATOM 897 N N . VAL A 1 116 ? 2.917 -6.689 -10.552 1.00 96.56 116 VAL A N 1
ATOM 898 C CA . VAL A 1 116 ? 2.848 -7.015 -9.125 1.00 96.56 116 VAL A CA 1
ATOM 899 C C . VAL A 1 116 ? 1.499 -7.650 -8.857 1.00 96.56 116 VAL A C 1
ATOM 901 O O . VAL A 1 116 ? 0.457 -7.005 -9.010 1.00 96.56 116 VAL A O 1
ATOM 904 N N . LYS A 1 117 ? 1.525 -8.901 -8.400 1.00 97.19 117 LYS A N 1
ATOM 905 C CA . LYS A 1 117 ? 0.331 -9.634 -8.005 1.00 97.19 117 LYS A CA 1
ATOM 906 C C . LYS A 1 117 ? 0.450 -10.129 -6.572 1.00 97.19 117 LYS A C 1
ATOM 908 O O . LYS A 1 117 ? 1.368 -10.870 -6.227 1.00 97.19 117 LYS A O 1
ATOM 913 N N . ILE A 1 118 ? -0.508 -9.732 -5.746 1.00 96.56 118 ILE A N 1
ATOM 914 C CA . ILE A 1 118 ? -0.684 -10.212 -4.379 1.00 96.56 118 ILE A CA 1
ATOM 915 C C . ILE A 1 118 ? -2.094 -10.782 -4.288 1.00 96.56 118 ILE A C 1
ATOM 917 O O . ILE A 1 118 ? -3.061 -10.129 -4.678 1.00 96.56 118 ILE A O 1
ATOM 921 N N . THR A 1 119 ? -2.232 -12.018 -3.823 1.00 96.50 119 THR A N 1
ATOM 922 C CA . THR A 1 119 ? -3.530 -12.676 -3.646 1.00 96.50 119 THR A CA 1
ATOM 923 C C . THR A 1 119 ? -3.613 -13.233 -2.239 1.00 96.50 119 THR A C 1
ATOM 925 O O . THR A 1 119 ? -2.861 -14.140 -1.888 1.00 96.50 119 THR A O 1
ATOM 928 N N . ARG A 1 120 ? -4.528 -12.692 -1.430 1.00 94.06 120 ARG A N 1
ATOM 929 C CA . ARG A 1 120 ? -4.683 -13.022 -0.004 1.00 94.06 120 ARG A CA 1
ATOM 930 C C . ARG A 1 120 ? -3.358 -12.955 0.760 1.00 94.06 120 ARG A C 1
ATOM 932 O O . ARG A 1 120 ? -3.027 -13.860 1.519 1.00 94.06 120 ARG A O 1
ATOM 939 N N . GLY A 1 121 ? -2.587 -11.901 0.510 1.00 92.88 121 GLY A N 1
ATOM 940 C CA . GLY A 1 121 ? -1.271 -11.676 1.103 1.00 92.88 121 GLY A CA 1
ATOM 941 C C . GLY A 1 121 ? -0.132 -12.527 0.535 1.00 92.88 121 GLY A C 1
ATOM 942 O O . GLY A 1 121 ? 1.001 -12.373 0.970 1.00 92.88 121 GLY A O 1
ATOM 943 N N . MET A 1 122 ? -0.385 -13.391 -0.450 1.00 92.88 122 MET A N 1
ATOM 944 C CA . MET A 1 122 ? 0.659 -14.193 -1.095 1.00 92.88 122 MET A CA 1
ATOM 945 C C . MET A 1 122 ? 1.152 -13.509 -2.369 1.00 92.88 122 MET A C 1
ATOM 947 O O . MET A 1 122 ? 0.336 -13.129 -3.209 1.00 92.88 122 MET A O 1
ATOM 951 N N . SER A 1 123 ? 2.470 -13.392 -2.537 1.00 92.50 123 SER A N 1
ATOM 952 C CA . SER A 1 123 ? 3.098 -12.860 -3.751 1.00 92.50 123 SER A CA 1
ATOM 953 C C . SER A 1 123 ? 4.376 -13.616 -4.091 1.00 92.50 123 SER A C 1
ATOM 955 O O . SER A 1 123 ? 5.103 -14.061 -3.204 1.00 92.50 123 SER A O 1
ATOM 957 N N . ASP A 1 124 ? 4.646 -13.732 -5.385 1.00 89.25 124 ASP A N 1
ATOM 958 C CA . ASP A 1 124 ? 5.916 -14.167 -5.963 1.00 89.25 124 ASP A CA 1
ATOM 959 C C . ASP A 1 124 ? 6.789 -12.981 -6.411 1.00 89.25 124 ASP A C 1
ATOM 961 O O . ASP A 1 124 ? 7.903 -13.176 -6.905 1.00 89.25 124 ASP A O 1
ATOM 965 N N . TYR A 1 125 ? 6.316 -11.746 -6.213 1.00 89.50 125 TYR A N 1
ATOM 966 C CA . TYR A 1 125 ? 7.041 -10.554 -6.620 1.00 89.50 125 TYR A CA 1
ATOM 967 C C . TYR A 1 125 ? 8.318 -10.364 -5.776 1.00 89.50 125 TYR A C 1
ATOM 969 O O . TYR A 1 125 ? 8.260 -10.426 -4.539 1.00 89.50 125 TYR A O 1
ATOM 977 N N . PRO A 1 126 ? 9.484 -10.098 -6.399 1.00 86.00 126 PRO A N 1
ATOM 978 C CA . PRO A 1 126 ? 10.740 -9.922 -5.676 1.00 86.00 126 PRO A CA 1
ATOM 979 C C . PRO A 1 126 ? 10.657 -8.828 -4.604 1.00 86.00 126 PRO A C 1
ATOM 981 O O . PRO A 1 126 ? 10.272 -7.695 -4.883 1.00 86.00 126 PRO A O 1
ATOM 984 N N . GLY A 1 127 ? 11.055 -9.163 -3.374 1.00 84.00 127 GLY A N 1
ATOM 985 C CA . GLY A 1 127 ? 11.026 -8.237 -2.235 1.00 84.00 127 GLY A CA 1
ATOM 986 C C . GLY A 1 127 ? 9.696 -8.180 -1.474 1.00 84.00 127 GLY A C 1
ATOM 987 O O . GLY A 1 127 ? 9.648 -7.523 -0.443 1.00 84.00 127 GLY A O 1
ATOM 988 N N . LEU A 1 128 ? 8.655 -8.894 -1.924 1.00 82.81 128 LEU A N 1
ATOM 989 C CA . LEU A 1 128 ? 7.351 -8.992 -1.243 1.00 82.81 128 LEU A CA 1
ATOM 990 C C . LEU A 1 128 ? 7.100 -10.352 -0.564 1.00 82.81 128 LEU A C 1
ATOM 992 O O . LEU A 1 128 ? 5.989 -10.632 -0.119 1.00 82.81 128 LEU A O 1
ATOM 996 N N . GLY A 1 129 ? 8.124 -11.207 -0.479 1.00 64.19 129 GLY A N 1
ATOM 997 C CA . GLY A 1 129 ? 8.041 -12.510 0.187 1.00 64.19 129 GLY A CA 1
ATOM 998 C C . GLY A 1 129 ? 7.863 -12.396 1.707 1.00 64.19 129 GLY A C 1
ATOM 999 O O . GLY A 1 129 ? 8.342 -11.440 2.311 1.00 64.19 129 GLY A O 1
ATOM 1000 N N . HIS A 1 130 ? 7.172 -13.383 2.298 1.00 53.31 130 HIS A N 1
ATOM 1001 C CA . HIS A 1 130 ? 6.771 -13.471 3.712 1.00 53.31 130 HIS A CA 1
ATOM 1002 C C . HIS A 1 130 ? 7.692 -12.720 4.686 1.00 53.31 130 HIS A C 1
ATOM 1004 O O . HIS A 1 130 ? 8.810 -13.156 4.959 1.00 53.31 130 HIS A O 1
ATOM 1010 N N . VAL A 1 131 ? 7.176 -11.642 5.281 1.00 51.16 131 VAL A N 1
ATOM 1011 C CA . VAL A 1 131 ? 7.744 -11.081 6.509 1.00 51.16 131 VAL A CA 1
ATOM 1012 C C . VAL A 1 131 ? 7.363 -12.047 7.636 1.00 51.16 131 VAL A C 1
ATOM 1014 O O . VAL A 1 131 ? 6.165 -12.202 7.898 1.00 51.16 131 VAL A O 1
ATOM 1017 N N . PRO A 1 132 ? 8.310 -12.764 8.273 1.00 44.25 132 PRO A N 1
ATOM 1018 C CA . PRO A 1 132 ? 7.983 -13.531 9.463 1.00 44.25 132 PRO A CA 1
ATOM 1019 C C . PRO A 1 132 ? 7.518 -12.540 10.529 1.00 44.25 132 PRO A C 1
ATOM 1021 O O . PRO A 1 132 ? 8.244 -11.606 10.867 1.00 44.25 132 PRO A O 1
ATOM 1024 N N . VAL A 1 133 ? 6.299 -12.736 11.033 1.00 50.53 133 VAL A N 1
ATOM 1025 C CA . VAL A 1 133 ? 5.806 -12.026 12.216 1.00 50.53 133 VAL A CA 1
ATOM 1026 C C . VAL A 1 133 ? 6.850 -12.228 13.305 1.00 50.53 133 VAL A C 1
ATOM 1028 O O . VAL A 1 133 ? 7.172 -13.365 13.658 1.00 50.53 133 VAL A O 1
ATOM 1031 N N . THR A 1 134 ? 7.439 -11.141 13.793 1.00 49.34 134 THR A N 1
ATOM 1032 C CA . THR A 1 134 ? 8.421 -11.261 14.869 1.00 49.34 134 THR A CA 1
ATOM 1033 C C . THR A 1 134 ? 7.713 -11.798 16.117 1.00 49.34 134 THR A C 1
ATOM 1035 O O . THR A 1 134 ? 6.563 -11.451 16.384 1.00 49.34 134 THR A O 1
ATOM 1038 N N . GLU A 1 135 ? 8.370 -12.646 16.918 1.00 42.09 135 GLU A N 1
ATOM 1039 C CA . GLU A 1 135 ? 7.774 -13.211 18.149 1.00 42.09 135 GLU A CA 1
ATOM 1040 C C . GLU A 1 135 ? 7.238 -12.129 19.113 1.00 42.09 135 GLU A C 1
ATOM 1042 O O . GLU A 1 135 ? 6.357 -12.396 19.932 1.00 42.09 135 GLU A O 1
ATOM 1047 N N . ALA A 1 136 ? 7.740 -10.894 18.999 1.00 44.59 136 ALA A N 1
ATOM 1048 C CA . ALA A 1 136 ? 7.253 -9.725 19.724 1.00 44.59 136 ALA A CA 1
ATOM 1049 C C . ALA A 1 136 ? 5.829 -9.298 19.306 1.00 44.59 136 ALA A C 1
ATOM 1051 O O . ALA A 1 136 ? 5.038 -8.914 20.167 1.00 44.59 136 ALA A O 1
ATOM 1052 N N . GLU A 1 137 ? 5.474 -9.413 18.024 1.00 51.62 137 GLU A N 1
ATOM 1053 C CA . GLU A 1 137 ? 4.136 -9.102 17.498 1.00 51.62 137 GLU A CA 1
ATOM 1054 C C . GLU A 1 137 ? 3.142 -10.240 17.780 1.00 51.62 137 GLU A C 1
ATOM 1056 O O . GLU A 1 137 ? 2.012 -9.982 18.194 1.00 51.62 137 GLU A O 1
ATOM 1061 N N . ALA A 1 138 ? 3.582 -11.502 17.699 1.00 47.22 138 ALA A N 1
ATOM 1062 C CA . ALA A 1 138 ? 2.754 -12.664 18.051 1.00 47.22 138 ALA A CA 1
ATOM 1063 C C . ALA A 1 138 ? 2.342 -12.675 19.540 1.00 47.22 138 ALA A C 1
ATOM 1065 O O . ALA A 1 138 ? 1.234 -13.083 19.895 1.00 47.22 138 ALA A O 1
ATOM 1066 N N . ARG A 1 139 ? 3.211 -12.176 20.433 1.00 44.59 139 ARG A N 1
ATOM 1067 C CA . ARG A 1 139 ? 2.904 -12.030 21.869 1.00 44.59 139 ARG A CA 1
ATOM 1068 C C . ARG A 1 139 ? 1.931 -10.889 22.172 1.00 44.59 139 ARG A C 1
ATOM 1070 O O . ARG A 1 139 ? 1.269 -10.943 23.206 1.00 44.59 139 ARG A O 1
ATOM 1077 N N . ALA A 1 140 ? 1.819 -9.887 21.299 1.00 53.50 140 ALA A N 1
ATOM 1078 C CA . ALA A 1 140 ? 0.857 -8.798 21.460 1.00 53.50 140 ALA A CA 1
ATOM 1079 C C . ALA A 1 140 ? -0.579 -9.228 21.097 1.00 53.50 140 ALA A C 1
ATOM 1081 O O . ALA A 1 140 ? -1.530 -8.746 21.711 1.00 53.50 140 ALA A O 1
ATOM 1082 N N . GLU A 1 141 ? -0.747 -10.176 20.167 1.00 46.72 141 GLU A N 1
ATOM 1083 C CA . GLU A 1 141 ? -2.063 -10.708 19.772 1.00 46.72 141 GLU A CA 1
ATOM 1084 C C . GLU A 1 141 ? -2.598 -11.800 20.721 1.00 46.72 141 GLU A C 1
ATOM 1086 O O . GLU A 1 141 ? -3.809 -11.938 20.891 1.00 46.72 141 GLU A O 1
ATOM 1091 N N . ALA A 1 142 ? -1.726 -12.519 21.438 1.00 44.50 142 ALA A N 1
ATOM 1092 C CA . ALA A 1 142 ? -2.123 -13.567 22.391 1.00 44.50 142 ALA A CA 1
ATOM 1093 C C . ALA A 1 142 ? -2.856 -13.055 23.658 1.00 44.50 142 ALA A C 1
ATOM 1095 O O . ALA A 1 142 ? -3.315 -13.854 24.476 1.00 44.50 142 ALA A O 1
ATOM 1096 N N . GLY A 1 143 ? -2.988 -11.735 23.837 1.00 43.06 143 GLY A N 1
ATOM 1097 C CA . GLY A 1 143 ? -3.718 -11.114 24.949 1.00 43.06 143 GLY A CA 1
ATOM 1098 C C . GLY A 1 143 ? -5.236 -10.983 24.751 1.00 43.06 143 GLY A C 1
ATOM 1099 O O . GLY A 1 143 ? -5.915 -10.493 25.653 1.00 43.06 143 GLY A O 1
ATOM 1100 N N . GLY A 1 144 ? -5.786 -11.387 23.599 1.00 37.47 144 GLY A N 1
ATOM 1101 C CA . GLY A 1 144 ? -7.171 -11.094 23.220 1.00 37.47 144 GLY A CA 1
ATOM 1102 C C . GLY A 1 144 ? -8.000 -12.304 22.787 1.00 37.47 144 GLY A C 1
ATOM 1103 O O . GLY A 1 144 ? -8.224 -12.475 21.602 1.00 37.47 144 GLY A O 1
ATOM 1104 N N . SER A 1 145 ? -8.554 -13.037 23.762 1.00 33.12 145 SER A N 1
ATOM 1105 C CA . SER A 1 145 ? -9.691 -13.985 23.660 1.00 33.12 145 SER A CA 1
ATOM 1106 C C . SER A 1 145 ? -9.568 -15.214 22.723 1.00 33.12 145 SER A C 1
ATOM 1108 O O . SER A 1 145 ? -9.073 -15.126 21.605 1.00 33.12 145 SER A O 1
ATOM 1110 N N . PRO A 1 146 ? -10.063 -16.398 23.144 1.00 36.16 146 PRO A N 1
ATOM 1111 C CA . PRO A 1 146 ? -9.897 -17.637 22.385 1.00 36.16 146 PRO A CA 1
ATOM 1112 C C . PRO A 1 146 ? -10.873 -17.711 21.195 1.00 36.16 146 PRO A C 1
ATOM 1114 O O . PRO A 1 146 ? -12.026 -17.287 21.327 1.00 36.16 146 PRO A O 1
ATOM 1117 N N . PRO A 1 147 ? -10.479 -18.294 20.046 1.00 37.62 147 PRO A N 1
ATOM 1118 C CA . PRO A 1 147 ? -11.402 -18.508 18.944 1.00 37.62 147 PRO A CA 1
ATOM 1119 C C . PRO A 1 147 ? -12.367 -19.655 19.271 1.00 37.62 147 PRO A C 1
ATOM 1121 O O . PRO A 1 147 ? -11.966 -20.773 19.602 1.00 37.62 147 PRO A O 1
ATOM 1124 N N . LEU A 1 148 ? -13.664 -19.368 19.142 1.00 38.16 148 LEU A N 1
ATOM 1125 C CA . LEU A 1 148 ? -14.736 -20.359 19.069 1.00 38.16 148 LEU A CA 1
ATOM 1126 C C . LEU A 1 148 ? -14.477 -21.287 17.875 1.00 38.16 148 LEU A C 1
ATOM 1128 O O . LEU A 1 148 ? -14.602 -20.894 16.714 1.00 38.16 148 LEU A O 1
ATOM 1132 N N . ARG A 1 149 ? -14.100 -22.530 18.178 1.00 34.62 149 ARG A N 1
ATOM 1133 C CA . ARG A 1 149 ? -13.932 -23.616 17.211 1.00 34.62 149 ARG A CA 1
ATOM 1134 C C . ARG A 1 149 ? -15.323 -24.105 16.792 1.00 34.62 149 ARG A C 1
ATOM 1136 O O . ARG A 1 149 ? -15.996 -24.791 17.554 1.00 34.62 149 ARG A O 1
ATOM 1143 N N . ASN A 1 150 ? -15.751 -23.737 15.585 1.00 30.86 150 ASN A N 1
ATOM 1144 C CA . ASN A 1 150 ? -16.848 -24.414 14.900 1.00 30.86 150 ASN A CA 1
ATOM 1145 C C . ASN A 1 150 ? -16.367 -25.814 14.500 1.00 30.86 150 ASN A C 1
ATOM 1147 O O . ASN A 1 150 ? -15.492 -25.968 13.648 1.00 30.86 150 ASN A O 1
ATOM 1151 N N . GLU A 1 151 ? -16.943 -26.829 15.132 1.00 36.78 151 GLU A N 1
ATOM 1152 C CA . GLU A 1 151 ? -16.896 -28.206 14.664 1.00 36.78 151 GLU A CA 1
ATOM 1153 C C . GLU A 1 151 ? -17.785 -28.356 13.426 1.00 36.78 151 GLU A C 1
ATOM 1155 O O . GLU A 1 151 ? -18.957 -27.994 13.473 1.00 36.78 151 GLU A O 1
ATOM 1160 N N . LEU A 1 152 ? -17.243 -28.926 12.343 1.00 33.66 152 LEU A N 1
ATOM 1161 C CA . LEU A 1 152 ? -17.928 -29.913 11.493 1.00 33.66 152 LEU A CA 1
ATOM 1162 C C . LEU A 1 152 ? -16.957 -30.513 10.452 1.00 33.66 152 LEU A C 1
ATOM 1164 O O . LEU A 1 152 ? -16.806 -30.019 9.342 1.00 33.66 152 LEU A O 1
ATOM 1168 N N . ARG A 1 153 ? -16.331 -31.624 10.871 1.00 32.12 153 ARG A N 1
ATOM 1169 C CA . ARG A 1 153 ? -16.385 -32.959 10.235 1.00 32.12 153 ARG A CA 1
ATOM 1170 C C . ARG A 1 153 ? -15.907 -33.122 8.775 1.00 32.12 153 ARG A C 1
ATOM 1172 O O . ARG A 1 153 ? -16.641 -32.783 7.857 1.00 32.12 153 ARG A O 1
ATOM 1179 N N . ALA A 1 154 ? -14.809 -33.868 8.577 1.00 30.88 154 ALA A N 1
ATOM 1180 C CA . ALA A 1 154 ? -14.820 -35.242 8.021 1.00 30.88 154 ALA A CA 1
ATOM 1181 C C . ALA A 1 154 ? -13.397 -35.805 7.770 1.00 30.88 154 ALA A C 1
ATOM 1183 O O . ALA A 1 154 ? -12.598 -35.157 7.108 1.00 30.88 154 ALA A O 1
ATOM 1184 N N . GLY A 1 155 ? -13.161 -37.047 8.230 1.00 28.20 155 GLY A N 1
ATOM 1185 C CA . GLY A 1 155 ? -12.025 -37.930 7.889 1.00 28.20 155 GLY A CA 1
ATOM 1186 C C . GLY A 1 155 ? -10.757 -37.633 8.700 1.00 28.20 155 GLY A C 1
ATOM 1187 O O . GLY A 1 155 ? -10.142 -36.605 8.488 1.00 28.20 155 GLY A O 1
ATOM 1188 N N . GLY A 1 156 ? -10.320 -38.408 9.692 1.00 35.31 156 GLY A N 1
ATOM 1189 C CA . GLY A 1 156 ? -10.367 -39.857 9.834 1.00 35.31 156 GLY A CA 1
ATOM 1190 C C . GLY A 1 156 ? -8.982 -40.414 9.518 1.00 35.31 156 GLY A C 1
ATOM 1191 O O . GLY A 1 156 ? -8.762 -40.771 8.374 1.00 35.31 156 GLY A O 1
ATOM 1192 N N . GLU A 1 157 ? -8.085 -40.441 10.507 1.00 33.41 157 GLU A N 1
ATOM 1193 C CA . GLU A 1 157 ? -7.131 -41.533 10.748 1.00 33.41 157 GLU A CA 1
ATOM 1194 C C . GLU A 1 157 ? -6.378 -41.298 12.066 1.00 33.41 157 GLU A C 1
ATOM 1196 O O . GLU A 1 157 ? -5.972 -40.189 12.404 1.00 33.41 157 GLU A O 1
ATOM 1201 N N . ASP A 1 158 ? -6.320 -42.378 12.832 1.00 42.09 158 ASP A N 1
ATOM 1202 C CA . ASP A 1 158 ? -5.924 -42.515 14.225 1.00 42.09 158 ASP A CA 1
ATOM 1203 C C . ASP A 1 158 ? -4.413 -42.782 14.291 1.00 42.09 158 ASP A C 1
ATOM 1205 O O . ASP A 1 158 ? -3.937 -43.774 13.737 1.00 42.09 158 ASP A O 1
ATOM 1209 N N . LEU A 1 159 ? -3.652 -41.902 14.944 1.00 36.12 159 LEU A N 1
ATOM 1210 C CA . LEU A 1 159 ? -2.270 -42.160 15.343 1.00 36.12 159 LEU A CA 1
ATOM 1211 C C . LEU A 1 159 ? -2.110 -41.690 16.787 1.00 36.12 159 LEU A C 1
ATOM 1213 O O . LEU A 1 159 ? -2.112 -40.494 17.067 1.00 36.12 159 LEU A O 1
ATOM 1217 N N . GLY A 1 160 ? -2.015 -42.664 17.693 1.00 39.06 160 GLY A N 1
ATOM 1218 C CA . GLY A 1 160 ? -1.883 -42.452 19.128 1.00 39.06 160 GLY A CA 1
ATOM 1219 C C . GLY A 1 160 ? -0.725 -41.519 19.480 1.00 39.06 160 GLY A C 1
ATOM 1220 O O . GLY A 1 160 ? 0.435 -41.803 19.179 1.00 39.06 160 GLY A O 1
ATOM 1221 N N . GLU A 1 161 ? -1.066 -40.424 20.154 1.00 46.31 161 GLU A N 1
ATOM 1222 C CA . GLU A 1 161 ? -0.137 -39.502 20.801 1.00 46.31 161 GLU A CA 1
ATOM 1223 C C . GLU A 1 161 ? 0.597 -40.237 21.928 1.00 46.31 161 GLU A C 1
ATOM 1225 O O . GLU A 1 161 ? 0.045 -40.547 22.986 1.00 46.31 161 GLU A O 1
ATOM 1230 N N . VAL A 1 162 ? 1.867 -40.552 21.689 1.00 47.72 162 VAL A N 1
ATOM 1231 C CA . VAL A 1 162 ? 2.799 -40.883 22.763 1.00 47.72 162 VAL A CA 1
ATOM 1232 C C . VAL A 1 162 ? 3.178 -39.552 23.402 1.00 47.72 162 VAL A C 1
ATOM 1234 O O . VAL A 1 162 ? 4.021 -38.846 22.857 1.00 47.72 162 VAL A O 1
ATOM 1237 N N . GLU A 1 163 ? 2.524 -39.205 24.517 1.00 53.72 163 GLU A N 1
ATOM 1238 C CA . GLU A 1 163 ? 2.883 -38.034 25.333 1.00 53.72 163 GLU A CA 1
ATOM 1239 C C . GLU A 1 163 ? 4.393 -38.018 25.558 1.00 53.72 163 GLU A C 1
ATOM 1241 O O . GLU A 1 163 ? 4.976 -38.984 26.078 1.00 53.72 163 GLU A O 1
ATOM 1246 N N . SER A 1 164 ? 5.033 -36.931 25.139 1.00 61.34 164 SER A N 1
ATOM 1247 C CA . SER A 1 164 ? 6.476 -36.820 25.257 1.00 61.34 164 SER A CA 1
ATOM 1248 C C . SER A 1 164 ? 6.856 -36.704 26.746 1.00 61.34 164 SER A C 1
ATOM 1250 O O . SER A 1 164 ? 6.095 -36.166 27.558 1.00 61.34 164 SER A O 1
ATOM 1252 N N . PRO A 1 165 ? 8.028 -37.210 27.166 1.00 61.25 165 PRO A N 1
ATOM 1253 C CA . PRO A 1 165 ? 8.480 -37.076 28.553 1.00 61.25 165 PRO A CA 1
ATOM 1254 C C . PRO A 1 165 ? 8.573 -35.610 29.012 1.00 61.25 165 PRO A C 1
ATOM 1256 O O . PRO A 1 165 ? 8.395 -35.331 30.196 1.00 61.25 165 PRO A O 1
ATOM 1259 N N . GLU A 1 166 ? 8.768 -34.678 28.078 1.00 63.00 166 GLU A N 1
ATOM 1260 C CA . GLU A 1 166 ? 8.800 -33.235 28.329 1.00 63.00 166 GLU A CA 1
ATOM 1261 C C . GLU A 1 166 ? 7.399 -32.688 28.658 1.00 63.00 166 GLU A C 1
ATOM 1263 O O . GLU A 1 166 ? 7.246 -31.863 29.557 1.00 63.00 166 GLU A O 1
ATOM 1268 N N . GLU A 1 167 ? 6.346 -33.196 28.010 1.00 65.19 167 GLU A N 1
ATOM 1269 C CA . GLU A 1 167 ? 4.959 -32.804 28.297 1.00 65.19 167 GLU A CA 1
ATOM 1270 C C . GLU A 1 167 ? 4.512 -33.261 29.688 1.00 65.19 167 GLU A C 1
ATOM 1272 O O . GLU A 1 167 ? 3.814 -32.525 30.390 1.00 65.19 167 GLU A O 1
ATOM 1277 N N . ARG A 1 168 ? 4.968 -34.437 30.134 1.00 70.00 168 ARG A N 1
ATOM 1278 C CA . ARG A 1 168 ? 4.706 -34.923 31.498 1.00 70.00 168 ARG A CA 1
ATOM 1279 C C . ARG A 1 168 ? 5.396 -34.074 32.556 1.00 70.00 168 ARG A C 1
ATOM 1281 O O . ARG A 1 168 ? 4.772 -33.733 33.559 1.00 70.00 168 ARG A O 1
ATOM 1288 N N . GLU A 1 169 ? 6.645 -33.683 32.319 1.00 69.00 169 GLU A N 1
ATOM 1289 C CA . GLU A 1 169 ? 7.387 -32.812 33.233 1.00 69.00 169 GLU A CA 1
ATOM 1290 C C . GLU A 1 169 ? 6.726 -31.427 33.349 1.00 69.00 169 GLU A C 1
ATOM 1292 O O . GLU A 1 169 ? 6.557 -30.893 34.450 1.00 69.00 169 GLU A O 1
ATOM 1297 N N . VAL A 1 170 ? 6.248 -30.875 32.229 1.00 73.81 170 VAL A N 1
ATOM 1298 C CA . VAL A 1 170 ? 5.500 -29.610 32.214 1.00 73.81 170 VAL A CA 1
ATOM 1299 C C . VAL A 1 170 ? 4.170 -29.738 32.963 1.00 73.81 170 VAL A C 1
ATOM 1301 O O . VAL A 1 170 ? 3.827 -28.855 33.755 1.00 73.81 170 VAL A O 1
ATOM 1304 N N . GLN A 1 171 ? 3.430 -30.834 32.777 1.00 73.25 171 GLN A N 1
ATOM 1305 C CA . GLN A 1 171 ? 2.178 -31.068 33.501 1.00 73.25 171 GLN A CA 1
ATOM 1306 C C . GLN A 1 171 ? 2.396 -31.204 35.016 1.00 73.25 171 GLN A C 1
ATOM 1308 O O . GLN A 1 171 ? 1.633 -30.628 35.799 1.00 73.25 171 GLN A O 1
ATOM 1313 N N . GLU A 1 172 ? 3.455 -31.893 35.449 1.00 77.38 172 GLU A N 1
ATOM 1314 C CA . GLU A 1 172 ? 3.807 -32.007 36.869 1.00 77.38 172 GLU A CA 1
ATOM 1315 C C . GLU A 1 172 ? 4.193 -30.652 37.479 1.00 77.38 172 GLU A C 1
ATOM 1317 O O . GLU A 1 172 ? 3.738 -30.306 38.578 1.00 77.38 172 GLU A O 1
ATOM 1322 N N . LEU A 1 173 ? 4.971 -29.840 36.756 1.00 80.50 173 LEU A N 1
ATOM 1323 C CA . LEU A 1 173 ? 5.342 -28.491 37.188 1.00 80.50 173 LEU A CA 1
ATOM 1324 C C . LEU A 1 173 ? 4.119 -27.573 37.311 1.00 80.50 173 LEU A C 1
ATOM 1326 O O . LEU A 1 173 ? 3.991 -26.847 38.303 1.00 80.50 173 LEU A O 1
ATOM 1330 N N . LEU A 1 174 ? 3.185 -27.641 36.359 1.00 80.12 174 LEU A N 1
ATOM 1331 C CA . LEU A 1 174 ? 1.947 -26.858 36.384 1.00 80.12 174 LEU A CA 1
ATOM 1332 C C . LEU A 1 174 ? 1.014 -27.287 37.524 1.00 80.12 174 LEU A C 1
ATOM 1334 O O . LEU A 1 174 ? 0.453 -26.433 38.218 1.00 80.12 174 LEU A O 1
ATOM 1338 N N . ALA A 1 175 ? 0.885 -28.592 37.773 1.00 83.19 175 ALA A N 1
ATOM 1339 C CA . ALA A 1 175 ? 0.110 -29.114 38.896 1.00 83.19 175 ALA A CA 1
ATOM 1340 C C . ALA A 1 175 ? 0.686 -28.651 40.244 1.00 83.19 175 ALA A C 1
ATOM 1342 O O . ALA A 1 175 ? -0.058 -28.204 41.126 1.00 83.19 175 ALA A O 1
ATOM 1343 N N . LYS A 1 176 ? 2.016 -28.680 40.388 1.00 82.94 176 LYS A N 1
ATOM 1344 C CA . LYS A 1 176 ? 2.708 -28.222 41.598 1.00 82.94 176 LYS A CA 1
ATOM 1345 C C . LYS A 1 176 ? 2.557 -26.714 41.814 1.00 82.94 176 LYS A C 1
ATOM 1347 O O . LYS A 1 176 ? 2.260 -26.286 42.930 1.00 82.94 176 LYS A O 1
ATOM 1352 N N . ALA A 1 177 ? 2.688 -25.915 40.755 1.00 82.69 177 ALA A N 1
ATOM 1353 C CA . ALA A 1 177 ? 2.500 -24.466 40.817 1.00 82.69 177 ALA A CA 1
ATOM 1354 C C . ALA A 1 177 ? 1.066 -24.087 41.223 1.00 82.69 177 ALA A C 1
ATOM 1356 O O . ALA A 1 177 ? 0.863 -23.196 42.050 1.00 82.69 177 ALA A O 1
ATOM 1357 N N . ARG A 1 178 ? 0.063 -24.806 40.703 1.00 80.69 178 ARG A N 1
ATOM 1358 C CA . ARG A 1 178 ? -1.346 -24.576 41.045 1.00 80.69 178 ARG A CA 1
ATOM 1359 C C . ARG A 1 178 ? -1.653 -24.910 42.506 1.00 80.69 178 ARG A C 1
ATOM 1361 O O . ARG A 1 178 ? -2.351 -24.146 43.168 1.00 80.69 178 ARG A O 1
ATOM 1368 N N . ALA A 1 179 ? -1.086 -25.998 43.027 1.00 85.31 179 ALA A N 1
ATOM 1369 C CA . ALA A 1 179 ? -1.247 -26.378 44.429 1.00 85.31 179 ALA A CA 1
ATOM 1370 C C . ALA A 1 179 ? -0.641 -25.340 45.396 1.00 85.31 179 ALA A C 1
ATOM 1372 O O . ALA A 1 179 ? -1.259 -25.005 46.410 1.00 85.31 179 ALA A O 1
ATOM 1373 N N . GLU A 1 180 ? 0.535 -24.791 45.076 1.00 81.25 180 GLU A N 1
ATOM 1374 C CA . GLU A 1 180 ? 1.164 -23.725 45.870 1.00 81.25 180 GLU A CA 1
ATOM 1375 C C . GLU A 1 180 ? 0.381 -22.406 45.793 1.00 81.25 180 GLU A C 1
ATOM 1377 O O . GLU A 1 180 ? 0.191 -21.727 46.806 1.00 81.25 180 GLU A O 1
ATOM 1382 N N . PHE A 1 181 ? -0.164 -22.067 44.623 1.00 77.31 181 PHE A N 1
ATOM 1383 C CA . PHE A 1 181 ? -0.993 -20.874 44.464 1.00 77.31 181 PHE A CA 1
ATOM 1384 C C . PHE A 1 181 ? -2.303 -20.961 45.263 1.00 77.31 181 PHE A C 1
ATOM 1386 O O . PHE A 1 181 ? -2.674 -20.015 45.964 1.00 77.31 181 PHE A O 1
ATOM 1393 N N . ASP A 1 182 ? -2.966 -22.118 45.253 1.00 83.81 182 ASP A N 1
ATOM 1394 C CA . ASP A 1 182 ? -4.162 -22.355 46.066 1.00 83.81 182 ASP A CA 1
ATOM 1395 C C . ASP A 1 182 ? -3.855 -22.278 47.569 1.00 83.81 182 ASP A C 1
ATOM 1397 O O . ASP A 1 182 ? -4.662 -21.771 48.357 1.00 83.81 182 ASP A O 1
ATOM 1401 N N . ARG A 1 183 ? -2.669 -22.735 47.986 1.00 73.69 183 ARG A N 1
ATOM 1402 C CA . ARG A 1 183 ? -2.201 -22.620 49.372 1.00 73.69 183 ARG A CA 1
ATOM 1403 C C . ARG A 1 183 ? -1.954 -21.162 49.766 1.00 73.69 183 ARG A C 1
ATOM 140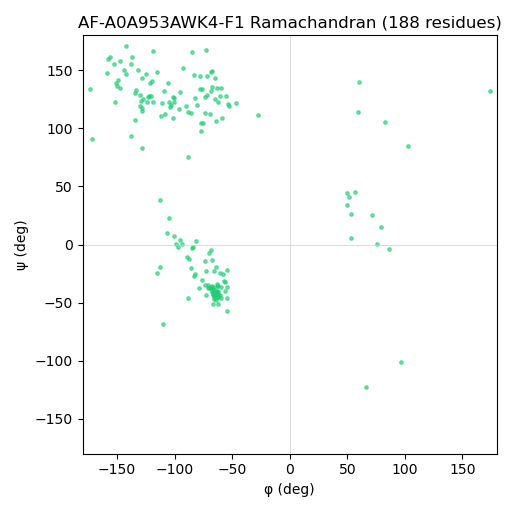5 O O . ARG A 1 183 ? -2.400 -20.749 50.839 1.00 73.69 183 ARG A O 1
ATOM 1412 N N . TYR A 1 184 ? -1.322 -20.376 48.896 1.00 78.69 184 TYR A N 1
ATOM 1413 C CA . TYR A 1 184 ? -1.134 -18.936 49.083 1.00 78.69 184 TYR A CA 1
ATOM 1414 C C . TYR A 1 184 ? -2.475 -18.197 49.206 1.00 78.69 184 TYR A C 1
ATOM 1416 O O . TYR A 1 184 ? -2.671 -17.411 50.136 1.00 78.69 184 TYR A O 1
ATOM 1424 N N . LEU A 1 185 ? -3.442 -18.497 48.334 1.00 76.75 185 LEU A N 1
ATOM 1425 C CA . LEU A 1 185 ? -4.774 -17.891 48.386 1.00 76.75 185 LEU A CA 1
ATOM 1426 C C . LEU A 1 185 ? -5.531 -18.222 49.679 1.00 76.75 185 LEU A C 1
ATOM 1428 O O . LEU A 1 185 ? -6.251 -17.368 50.198 1.00 76.75 185 LEU A O 1
ATOM 1432 N N . ARG A 1 186 ? -5.366 -19.433 50.227 1.00 77.12 186 ARG A N 1
ATOM 1433 C CA . ARG A 1 186 ? -5.954 -19.803 51.528 1.00 77.12 186 ARG A CA 1
ATOM 1434 C C . ARG A 1 186 ? -5.289 -19.083 52.698 1.00 77.12 186 ARG A C 1
ATOM 1436 O O . ARG A 1 186 ? -5.985 -18.712 53.636 1.00 77.12 186 ARG A O 1
ATOM 1443 N N . LEU A 1 187 ? -3.974 -18.871 52.643 1.00 71.25 187 LEU A N 1
ATOM 1444 C CA . LEU A 1 187 ? -3.231 -18.135 53.673 1.00 71.25 187 LEU A CA 1
ATOM 1445 C C . LEU A 1 187 ? -3.543 -16.634 53.656 1.00 71.25 187 LEU A C 1
ATOM 1447 O O . LEU A 1 187 ? -3.628 -16.033 54.716 1.00 71.25 187 LEU A O 1
ATOM 1451 N N . ARG A 1 188 ? -3.780 -16.048 52.476 1.00 70.19 188 ARG A N 1
ATOM 1452 C CA . ARG A 1 188 ? -4.134 -14.626 52.314 1.00 70.19 188 ARG A CA 1
ATOM 1453 C C . ARG A 1 188 ? -5.576 -14.287 52.738 1.00 70.19 188 ARG A C 1
ATOM 1455 O O . ARG A 1 188 ? -5.917 -13.115 52.850 1.00 70.19 188 ARG A O 1
ATOM 1462 N N . LYS A 1 189 ? -6.440 -15.293 52.927 1.00 59.12 189 LYS A N 1
ATOM 1463 C CA . LYS A 1 189 ? -7.840 -15.132 53.371 1.00 59.12 189 LYS A CA 1
ATOM 1464 C C . LYS A 1 189 ? -8.044 -15.303 54.890 1.00 59.12 189 LYS A C 1
ATOM 1466 O O . LYS A 1 189 ? -9.190 -15.270 55.332 1.00 59.12 189 LYS A O 1
ATOM 1471 N N . LYS A 1 190 ? -6.975 -15.501 55.666 1.00 50.62 190 LYS A N 1
ATOM 1472 C CA . LYS A 1 190 ? -6.964 -15.369 57.133 1.00 50.62 190 LYS A CA 1
ATOM 1473 C C . LYS A 1 190 ? -6.308 -14.053 57.523 1.00 50.62 190 LYS A C 1
ATOM 1475 O O . LYS A 1 190 ? -6.683 -13.550 58.601 1.00 50.62 190 LYS A O 1
#

Radius of gyration: 23.75 Å; Cα contacts (8 Å, |Δi|>4): 305; chains: 1; bounding box: 38×57×79 Å

Nearest PDB structures (foldseek):
  4tps-assembly2_C  TM=4.196E-01  e=6.257E-01  Bacillus subtilis subsp. subtilis str. 168
  6fuc-assembly1_A  TM=4.706E-01  e=8.740E-01  Streptomyces rimosus

Secondary structure (DSSP, 8-state):
---EEEEEEEEEEE-EEEHHHHHHGGGSHHHHHHT-EEEEETTEEEEE-TTSS-EEEEEEETTEEEEEEEE-EEEETTHIIIIIIHHHHHHTT-EEEEEEEESSGGG-TTSSSEEEEEETTEE-STT-S--PPPHHHHHHHTTS--------------------HHHHHHHHHHHHHHHHHHHHHHHTT-

pLDDT: mean 81.44, std 20.88, range [28.2, 98.5]